Protein AF-A0A972LHG4-F1 (afdb_monomer_lite)

Foldseek 3Di:
DDDPPPPPPPPPPPLLAFAPVLLVLQVVLLVLLLCLLPVPPLLVQVVCVLVVHDGPDPVVRNQRRVSNVVSLVSNLVSLCSRCVPVPPLNVQLVVLSVQLNVLSVQLRVLSVVVVVVDLLSVLSNLLSNLSSLLSSLRNLLSSLVVVCVSVVDPLSVVLSVVLVVLSVVLNVLSVVLSVCSVVVPPCNSVSSVVSSVSSSVSSVSSVVSSVVSVVVVVPPPPDDDNPNDPDDD

Sequence (233 aa):
MEAYKKKVVPGTINPRWPKKKVVKWLELGAIPAIVGMWFPDWAGQYIHKMSGEPYIFPPSLAFPPVITYIGAVILLKACLEGIKDMGWHYRGARISGTLAIISAGLSIISHFFIQQGSMVAFAVTILFIGLAAFFATGFFWFTIAKVAEISIETRMEVTKYVVLALNIIAIIVGAITVISILTGSSSWPTLLRLTVIIFTVAFLFCRYGVYCYKTQKSIGADFVVPPEEQFWV

Structure (mmCIF, N/CA/C/O backbone):
data_AF-A0A972LHG4-F1
#
_entry.id   AF-A0A972LHG4-F1
#
loop_
_atom_site.group_PDB
_atom_site.id
_atom_site.type_symbol
_atom_site.label_atom_id
_atom_site.label_alt_id
_atom_site.label_comp_id
_atom_site.label_asym_id
_atom_site.label_entity_id
_atom_site.label_seq_id
_atom_site.pdbx_PDB_ins_code
_atom_site.Cartn_x
_atom_site.Cartn_y
_atom_site.Cartn_z
_atom_site.occupancy
_atom_site.B_iso_or_equiv
_atom_site.auth_seq_id
_atom_site.auth_comp_id
_atom_site.auth_asym_id
_atom_site.auth_atom_id
_atom_site.pdbx_PDB_model_num
ATOM 1 N N . MET A 1 1 ? -41.510 0.452 35.471 1.00 34.50 1 MET A N 1
ATOM 2 C CA . MET A 1 1 ? -40.399 0.239 34.519 1.00 34.50 1 MET A CA 1
ATOM 3 C C . MET A 1 1 ? -39.409 1.364 34.725 1.00 34.50 1 MET A C 1
ATOM 5 O O . MET A 1 1 ? -39.531 2.417 34.112 1.00 34.50 1 MET A O 1
ATOM 9 N N . GLU A 1 2 ? -38.518 1.192 35.696 1.00 30.83 2 GLU A N 1
ATOM 10 C CA . GLU A 1 2 ? -37.504 2.192 36.011 1.00 30.83 2 GLU A CA 1
ATOM 11 C C . GLU A 1 2 ? -36.405 2.163 34.954 1.00 30.83 2 GLU A C 1
ATOM 13 O O . GLU A 1 2 ? -35.922 1.109 34.540 1.00 30.83 2 GLU A O 1
ATOM 18 N N . ALA A 1 3 ? -36.060 3.359 34.490 1.00 34.81 3 ALA A N 1
ATOM 19 C CA . ALA A 1 3 ? -35.032 3.602 33.507 1.00 34.81 3 ALA A CA 1
ATOM 20 C C . ALA A 1 3 ? -33.698 2.996 33.964 1.00 34.81 3 ALA A C 1
ATOM 22 O O . ALA A 1 3 ? -33.147 3.393 34.993 1.00 34.81 3 ALA A O 1
ATOM 23 N N . TYR A 1 4 ? -33.145 2.094 33.151 1.00 34.53 4 TYR A N 1
ATOM 24 C CA . TYR A 1 4 ? -31.737 1.710 33.198 1.00 34.53 4 TYR A CA 1
ATOM 25 C C . TYR A 1 4 ? -30.881 2.952 32.906 1.00 34.53 4 TYR A C 1
ATOM 27 O O . TYR A 1 4 ? -30.448 3.205 31.781 1.00 34.53 4 TYR A O 1
ATOM 35 N N . LYS A 1 5 ? -30.649 3.776 33.931 1.00 36.28 5 LYS A N 1
ATOM 36 C CA . LYS A 1 5 ? -29.631 4.820 33.902 1.00 36.28 5 LYS A CA 1
ATOM 37 C C . LYS A 1 5 ? -28.283 4.119 33.790 1.00 36.28 5 LYS A C 1
ATOM 39 O O . LYS A 1 5 ? -27.779 3.559 34.761 1.00 36.28 5 LYS A O 1
ATOM 44 N N . LYS A 1 6 ? -27.702 4.159 32.588 1.00 40.78 6 LYS A N 1
ATOM 45 C CA . LYS A 1 6 ? -26.284 3.882 32.350 1.00 40.78 6 LYS A CA 1
ATOM 46 C C . LYS A 1 6 ? -25.472 4.661 33.389 1.00 40.78 6 LYS A C 1
ATOM 48 O O . LYS A 1 6 ? -25.402 5.887 33.323 1.00 40.78 6 LYS A O 1
ATOM 53 N N . LYS A 1 7 ? -24.875 3.958 34.355 1.00 35.78 7 LYS A N 1
ATOM 54 C CA . LYS A 1 7 ? -23.827 4.517 35.212 1.00 35.78 7 LYS A CA 1
ATOM 55 C C . LYS A 1 7 ? -22.649 4.855 34.303 1.00 35.78 7 LYS A C 1
ATOM 57 O O . LYS A 1 7 ? -21.876 3.980 33.930 1.00 35.78 7 LYS A O 1
ATOM 62 N N . VAL A 1 8 ? -22.550 6.118 33.903 1.00 40.44 8 VAL A N 1
ATOM 63 C CA . VAL A 1 8 ? -21.320 6.667 33.334 1.00 40.44 8 VAL A CA 1
ATOM 64 C C . VAL A 1 8 ? -20.333 6.730 34.493 1.00 40.44 8 VAL A C 1
ATOM 66 O O . VAL A 1 8 ? -20.519 7.517 35.419 1.00 40.44 8 VAL A O 1
ATOM 69 N N . VAL A 1 9 ? -19.342 5.841 34.492 1.00 39.44 9 VAL A N 1
ATOM 70 C CA . VAL A 1 9 ? -18.274 5.858 35.492 1.00 39.44 9 VAL A CA 1
ATOM 71 C C . VAL A 1 9 ? -17.411 7.098 35.210 1.00 39.44 9 VAL A C 1
ATOM 73 O O . VAL A 1 9 ? -16.884 7.234 34.101 1.00 39.44 9 VAL A O 1
ATOM 76 N N . PRO A 1 10 ? -17.269 8.042 36.154 1.00 28.12 10 PRO A N 1
ATOM 77 C CA . PRO A 1 10 ? -16.378 9.181 35.970 1.00 28.12 10 PRO A CA 1
ATOM 78 C C . PRO A 1 10 ? -14.948 8.659 35.783 1.00 28.12 10 PRO A C 1
ATOM 80 O O . PRO A 1 10 ? -14.455 7.906 36.618 1.00 28.12 10 PRO A O 1
ATOM 83 N N . GLY A 1 11 ? -14.308 9.002 34.664 1.00 34.62 11 GLY A N 1
ATOM 84 C CA . GLY A 1 11 ? -12.968 8.514 34.310 1.00 34.62 11 GLY A CA 1
ATOM 85 C C . GLY A 1 11 ? -12.927 7.407 33.250 1.00 34.62 11 GLY A C 1
ATOM 86 O O . GLY A 1 11 ? -11.854 7.139 32.716 1.00 34.62 11 GLY A O 1
ATOM 87 N N . THR A 1 12 ? -14.061 6.812 32.854 1.00 36.28 12 THR A N 1
ATOM 88 C CA . THR A 1 12 ? -14.089 6.006 31.620 1.00 36.28 12 THR A CA 1
ATOM 89 C C . THR A 1 12 ? -14.075 6.925 30.402 1.00 36.28 12 THR A C 1
ATOM 91 O O . THR A 1 12 ? -14.999 7.713 30.198 1.00 36.28 12 THR A O 1
ATOM 94 N N . ILE A 1 13 ? -13.027 6.822 29.579 1.00 38.72 13 ILE A N 1
ATOM 95 C CA . ILE A 1 13 ? -13.021 7.368 28.219 1.00 38.72 13 ILE A CA 1
ATOM 96 C C . ILE A 1 13 ? -14.221 6.730 27.520 1.00 38.72 13 ILE A C 1
ATOM 98 O O . ILE A 1 13 ? -14.199 5.535 27.234 1.00 38.72 13 ILE A O 1
ATOM 102 N N . ASN A 1 14 ? -15.292 7.499 27.292 1.00 38.38 14 ASN A N 1
ATOM 103 C CA . ASN A 1 14 ? -16.406 7.029 26.476 1.00 38.38 14 ASN A CA 1
ATOM 104 C C . ASN A 1 14 ? -15.808 6.503 25.167 1.00 38.38 14 ASN A C 1
ATOM 106 O O . ASN A 1 14 ? -15.108 7.276 24.501 1.00 38.38 14 ASN A O 1
ATOM 110 N N . PRO A 1 15 ? -16.029 5.230 24.791 1.00 41.75 15 PRO A N 1
ATOM 111 C CA . PRO A 1 15 ? -15.497 4.722 23.544 1.00 41.75 15 PRO A CA 1
ATOM 112 C C . PRO A 1 15 ? -16.096 5.571 22.417 1.00 41.75 15 PRO A C 1
ATOM 114 O O . PRO A 1 15 ? -17.301 5.568 22.145 1.00 41.75 15 PRO A O 1
ATOM 117 N N . ARG A 1 16 ? -15.243 6.410 21.826 1.00 52.34 16 ARG A N 1
ATOM 118 C CA . ARG A 1 16 ? -15.560 7.227 20.657 1.00 52.34 16 ARG A CA 1
ATOM 119 C C . ARG A 1 16 ? -15.513 6.279 19.469 1.00 52.34 16 ARG A C 1
ATOM 121 O O . ARG A 1 16 ? -14.475 6.105 18.835 1.00 52.34 16 ARG A O 1
ATOM 128 N N . TRP A 1 17 ? -16.612 5.566 19.263 1.00 48.38 17 TRP A N 1
ATOM 129 C CA . TRP A 1 17 ? -16.737 4.611 18.175 1.00 48.38 17 TRP A CA 1
ATOM 130 C C . TRP A 1 17 ? -16.773 5.361 16.836 1.00 48.38 17 TRP A C 1
ATOM 132 O O . TRP A 1 17 ? -17.536 6.322 16.700 1.00 48.38 17 TRP A O 1
ATOM 142 N N . PRO A 1 18 ? -16.003 4.939 15.817 1.00 51.25 18 PRO A N 1
ATOM 143 C CA . PRO A 1 18 ? -16.123 5.527 14.495 1.00 51.25 18 PRO A CA 1
ATOM 144 C C . PRO A 1 18 ? -17.542 5.347 13.943 1.00 51.25 18 PRO A C 1
ATOM 146 O O . PRO A 1 18 ? -18.137 4.266 14.014 1.00 51.25 18 PRO A O 1
ATOM 149 N N . LYS A 1 19 ? -18.088 6.431 13.378 1.00 57.22 19 LYS A N 1
ATOM 150 C CA . LYS A 1 19 ? -19.459 6.501 12.846 1.00 57.22 19 LYS A CA 1
ATOM 151 C C . LYS A 1 19 ? -19.734 5.337 11.884 1.00 57.22 19 LYS A C 1
ATOM 153 O O . LYS A 1 19 ? -18.866 4.958 11.103 1.00 57.22 19 LYS A O 1
ATOM 158 N N . LYS A 1 20 ? -20.971 4.823 11.828 1.00 57.19 20 LYS A N 1
ATOM 159 C CA . LYS A 1 20 ? -21.396 3.766 10.870 1.00 57.19 20 LYS A CA 1
ATOM 160 C C . LYS A 1 20 ? -20.990 4.077 9.417 1.00 57.19 20 LYS A C 1
ATOM 162 O O . LYS A 1 20 ? -20.632 3.177 8.661 1.00 57.19 20 LYS A O 1
ATOM 167 N N . LYS A 1 21 ? -20.990 5.366 9.063 1.00 59.62 21 LYS A N 1
ATOM 168 C CA . LYS A 1 21 ? -20.492 5.907 7.794 1.00 59.62 21 LYS A CA 1
ATOM 169 C C . LYS A 1 21 ? -19.017 5.546 7.544 1.00 59.62 21 LYS A C 1
ATOM 171 O O . LYS A 1 21 ? -18.710 5.056 6.466 1.00 59.62 21 LYS A O 1
ATOM 176 N N . VAL A 1 22 ? -18.138 5.695 8.537 1.00 60.44 22 VAL A N 1
ATOM 177 C CA . VAL A 1 22 ? -16.694 5.389 8.460 1.00 60.44 22 VAL A CA 1
ATOM 178 C C . VAL A 1 22 ? -16.444 3.925 8.109 1.00 60.44 22 VAL A C 1
ATOM 180 O O . VAL A 1 22 ? -15.649 3.639 7.222 1.00 60.44 22 VAL A O 1
ATOM 183 N N . VAL A 1 23 ? -17.175 2.998 8.731 1.00 62.47 23 VAL A N 1
ATOM 184 C CA . VAL A 1 23 ? -17.048 1.553 8.455 1.00 62.47 23 VAL A CA 1
ATOM 185 C C . VAL A 1 23 ? -17.382 1.234 7.000 1.00 62.47 23 VAL A C 1
ATOM 187 O O . VAL A 1 23 ? -16.659 0.493 6.341 1.00 62.47 23 VAL A O 1
ATOM 190 N N . LYS A 1 24 ? -18.445 1.850 6.474 1.00 64.88 24 LYS A N 1
ATOM 191 C CA . LYS A 1 24 ? -18.846 1.687 5.074 1.00 64.88 24 LYS A CA 1
ATOM 192 C C . LYS A 1 24 ? -17.789 2.243 4.113 1.00 64.88 24 LYS A C 1
ATOM 194 O O . LYS A 1 24 ? -17.514 1.621 3.095 1.00 64.88 24 LYS A O 1
ATOM 199 N N . TRP A 1 25 ? -17.173 3.383 4.434 1.00 63.88 25 TRP A N 1
ATOM 200 C CA . TRP A 1 25 ? -16.088 3.950 3.623 1.00 63.88 25 TRP A CA 1
ATOM 201 C C . TRP A 1 25 ? -14.800 3.119 3.677 1.00 63.88 25 TRP A C 1
ATOM 203 O O . TRP A 1 25 ? -14.121 2.997 2.660 1.00 63.88 25 TRP A O 1
ATOM 213 N N . LEU A 1 26 ? -14.490 2.505 4.824 1.00 67.44 26 LEU A N 1
ATOM 214 C CA . LEU A 1 26 ? -13.372 1.568 4.955 1.00 67.44 26 LEU A CA 1
ATOM 215 C C . LEU A 1 26 ? -13.570 0.331 4.066 1.00 67.44 26 LEU A C 1
ATOM 217 O O . LEU A 1 26 ? -12.646 -0.070 3.368 1.00 67.44 26 LEU A O 1
ATOM 221 N N . GLU A 1 27 ? -14.775 -0.242 4.028 1.00 66.00 27 GLU A N 1
ATOM 222 C CA . GLU A 1 27 ? -15.092 -1.362 3.127 1.00 66.00 27 GLU A CA 1
ATOM 223 C C . GLU A 1 27 ? -15.025 -0.943 1.649 1.00 66.00 27 GLU A C 1
ATOM 225 O O . GLU A 1 27 ? -14.379 -1.615 0.841 1.00 66.00 27 GLU A O 1
ATOM 230 N N . LEU A 1 28 ? -15.651 0.190 1.310 1.00 68.44 28 LEU A N 1
ATOM 231 C CA . LEU A 1 28 ? -15.707 0.708 -0.059 1.00 68.44 28 LEU A CA 1
ATOM 232 C C . LEU A 1 28 ? -14.340 1.094 -0.613 1.00 68.44 28 LEU A C 1
ATOM 234 O O . LEU A 1 28 ? -14.145 1.008 -1.818 1.00 68.44 28 LEU A O 1
ATOM 238 N N . GLY A 1 29 ? -13.408 1.527 0.233 1.00 63.31 29 GLY A N 1
ATOM 239 C CA . GLY A 1 29 ? -12.059 1.857 -0.202 1.00 63.31 29 GLY A CA 1
ATOM 240 C C . GLY A 1 29 ? -11.104 0.656 -0.190 1.00 63.31 29 GLY A C 1
ATOM 241 O O . GLY A 1 29 ? -10.254 0.554 -1.073 1.00 63.31 29 GLY A O 1
ATOM 242 N N . ALA A 1 30 ? -11.249 -0.291 0.748 1.00 66.25 30 ALA A N 1
ATOM 243 C CA . ALA A 1 30 ? -10.322 -1.421 0.892 1.00 66.25 30 ALA A CA 1
ATOM 244 C C . ALA A 1 30 ? -10.382 -2.380 -0.303 1.00 66.25 30 ALA A C 1
ATOM 246 O O . ALA A 1 30 ? -9.356 -2.902 -0.731 1.00 66.25 30 ALA A O 1
ATOM 247 N N . ILE A 1 31 ? -11.577 -2.591 -0.861 1.00 68.31 31 ILE A N 1
ATOM 248 C CA . ILE A 1 31 ? -11.779 -3.432 -2.046 1.00 68.31 31 ILE A CA 1
ATOM 249 C C . ILE A 1 31 ? -11.013 -2.876 -3.261 1.00 68.31 31 ILE A C 1
ATOM 251 O O . ILE A 1 31 ? -10.166 -3.602 -3.776 1.00 68.31 31 ILE A O 1
ATOM 255 N N . PRO A 1 32 ? -11.214 -1.620 -3.707 1.00 67.06 32 PRO A N 1
ATOM 256 C CA . PRO A 1 32 ? -10.449 -1.058 -4.818 1.00 67.06 32 PRO A CA 1
ATOM 257 C C . PRO A 1 32 ? -8.954 -0.909 -4.509 1.00 67.06 32 PRO A C 1
ATOM 259 O O . PRO A 1 32 ? -8.150 -1.080 -5.418 1.00 67.06 32 PRO A O 1
ATOM 262 N N . ALA A 1 33 ? -8.551 -0.683 -3.251 1.00 67.19 33 ALA A N 1
ATOM 263 C CA . ALA A 1 33 ? -7.131 -0.687 -2.883 1.00 67.19 33 ALA A CA 1
ATOM 264 C C . ALA A 1 33 ? -6.462 -2.055 -3.109 1.00 67.19 33 ALA A C 1
ATOM 266 O O . ALA A 1 33 ? -5.358 -2.113 -3.639 1.00 67.19 33 ALA A O 1
ATOM 267 N N . ILE A 1 34 ? -7.136 -3.155 -2.754 1.00 66.50 34 ILE A N 1
ATOM 268 C CA . ILE A 1 34 ? -6.626 -4.519 -2.968 1.00 66.50 34 ILE A CA 1
ATOM 269 C C . ILE A 1 34 ? -6.718 -4.912 -4.445 1.00 66.50 34 ILE A C 1
ATOM 271 O O . ILE A 1 34 ? -5.753 -5.421 -5.007 1.00 66.50 34 ILE A O 1
ATOM 275 N N . VAL A 1 35 ? -7.868 -4.674 -5.083 1.00 69.31 35 VAL A N 1
ATOM 276 C CA . VAL A 1 35 ? -8.099 -5.038 -6.490 1.00 69.31 35 VAL A CA 1
ATOM 277 C C . VAL A 1 35 ? -7.140 -4.293 -7.400 1.00 69.31 35 VAL A C 1
ATOM 279 O O . VAL A 1 35 ? -6.554 -4.902 -8.289 1.00 69.31 35 VAL A O 1
ATOM 282 N N . GLY A 1 36 ? -6.930 -3.001 -7.154 1.00 65.44 36 GLY A N 1
ATOM 283 C CA . GLY A 1 36 ? -6.018 -2.222 -7.965 1.00 65.44 36 GLY A CA 1
ATOM 284 C C . GLY A 1 36 ? -4.594 -2.783 -7.921 1.00 65.44 36 GLY A C 1
ATOM 285 O O . GLY A 1 36 ? -3.942 -2.794 -8.950 1.00 65.44 36 GLY A O 1
ATOM 286 N N . MET A 1 37 ? -4.110 -3.348 -6.805 1.00 68.12 37 MET A N 1
ATOM 287 C CA . MET A 1 37 ? -2.743 -3.903 -6.752 1.00 68.12 37 MET A CA 1
ATOM 288 C C . MET A 1 37 ? -2.503 -5.063 -7.719 1.00 68.12 37 MET A C 1
ATOM 290 O O . MET A 1 37 ? -1.347 -5.299 -8.064 1.00 68.12 37 MET A O 1
ATOM 294 N N . TRP A 1 38 ? -3.565 -5.749 -8.149 1.00 67.31 38 TRP A N 1
ATOM 295 C CA . TRP A 1 38 ? -3.495 -6.941 -8.999 1.00 67.31 38 TRP A CA 1
ATOM 296 C C . TRP A 1 38 ? -4.074 -6.750 -10.390 1.00 67.31 38 TRP A C 1
ATOM 298 O O . TRP A 1 38 ? -3.651 -7.443 -11.313 1.00 67.31 38 TRP A O 1
ATOM 308 N N . PHE A 1 39 ? -5.068 -5.873 -10.542 1.00 62.91 39 PHE A N 1
ATOM 309 C CA . PHE A 1 39 ? -5.789 -5.726 -11.794 1.00 62.91 39 PHE A CA 1
ATOM 310 C C . PHE A 1 39 ? -5.698 -4.298 -12.345 1.00 62.91 39 PHE A C 1
ATOM 312 O O . PHE A 1 39 ? -6.221 -3.367 -11.721 1.00 62.91 39 PHE A O 1
ATOM 319 N N . PRO A 1 40 ? -5.123 -4.122 -13.548 1.00 66.06 40 PRO A N 1
ATOM 320 C CA . PRO A 1 40 ? -4.367 -5.115 -14.337 1.00 66.06 40 PRO A CA 1
ATOM 321 C C . PRO A 1 40 ? -2.987 -5.425 -13.714 1.00 66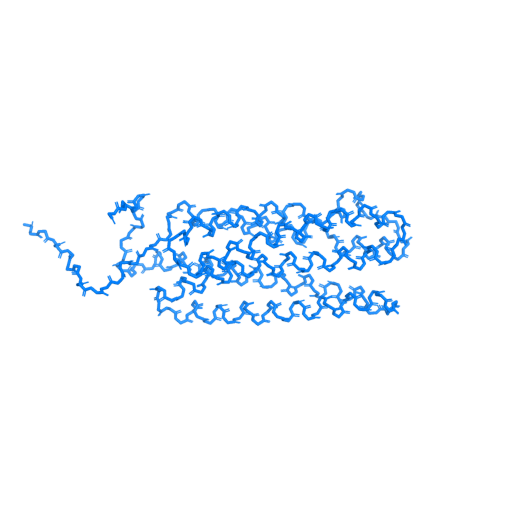.06 40 PRO A C 1
ATOM 323 O O .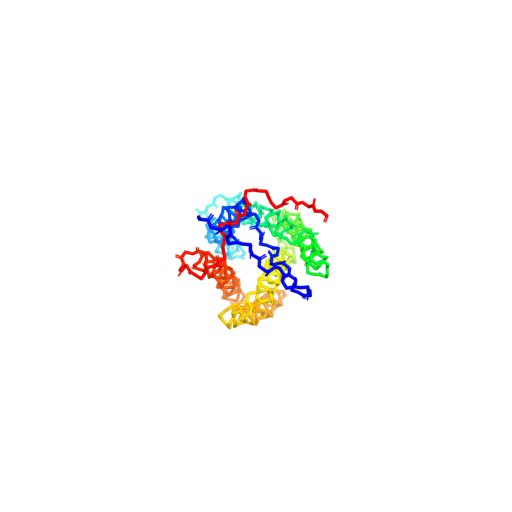 PRO A 1 40 ? -2.517 -4.672 -12.859 1.00 66.06 40 PRO A O 1
ATOM 326 N N . ASP A 1 41 ? -2.323 -6.508 -14.149 1.00 73.69 41 ASP A N 1
ATOM 327 C CA . ASP A 1 41 ? -0.972 -6.887 -13.687 1.00 73.69 41 ASP A CA 1
ATOM 328 C C . ASP A 1 41 ? 0.072 -5.852 -14.143 1.00 73.69 41 ASP A C 1
ATOM 330 O O . ASP A 1 41 ? 0.737 -5.992 -15.171 1.00 73.69 41 ASP A O 1
ATOM 334 N N . TRP A 1 42 ? 0.169 -4.748 -13.405 1.00 77.31 42 TRP A N 1
ATOM 335 C CA . TRP A 1 42 ? 1.068 -3.639 -13.705 1.00 77.31 42 TRP A CA 1
ATOM 336 C C . TRP A 1 42 ? 2.536 -4.055 -13.538 1.00 77.31 42 TRP A C 1
ATOM 338 O O . TRP A 1 42 ? 3.385 -3.622 -14.315 1.00 77.31 42 TRP A O 1
ATOM 348 N N . ALA A 1 43 ? 2.843 -4.932 -12.576 1.00 80.75 43 ALA A N 1
ATOM 349 C CA . ALA A 1 43 ? 4.194 -5.441 -12.360 1.00 80.75 43 ALA A CA 1
ATOM 350 C C . ALA A 1 43 ? 4.653 -6.305 -13.540 1.00 80.75 43 ALA A C 1
ATOM 352 O O . ALA A 1 43 ? 5.744 -6.084 -14.064 1.00 80.75 43 ALA A O 1
ATOM 353 N N . GLY A 1 44 ? 3.808 -7.228 -14.011 1.00 80.44 44 GLY A N 1
ATOM 354 C CA . GLY A 1 44 ? 4.050 -7.991 -15.234 1.00 80.44 44 GLY A CA 1
ATOM 355 C C . GLY A 1 44 ? 4.218 -7.092 -16.454 1.00 80.44 44 GLY A C 1
ATOM 356 O O . GLY A 1 44 ? 5.165 -7.269 -17.213 1.00 80.44 44 GLY A O 1
ATOM 357 N N . GLN A 1 45 ? 3.383 -6.062 -16.608 1.00 79.75 45 GLN A N 1
ATOM 358 C CA . GLN A 1 45 ? 3.508 -5.120 -17.724 1.00 79.75 45 GLN A CA 1
ATOM 359 C C . GLN A 1 45 ? 4.823 -4.325 -17.709 1.00 79.75 45 GLN A C 1
ATOM 361 O O . GLN A 1 45 ? 5.410 -4.112 -18.770 1.00 79.75 45 GLN A O 1
ATOM 366 N N . TYR A 1 46 ? 5.328 -3.916 -16.539 1.00 80.00 46 TYR A N 1
ATOM 367 C CA . TYR A 1 46 ? 6.664 -3.316 -16.455 1.00 80.00 46 TYR A CA 1
ATOM 368 C C . TYR A 1 46 ? 7.778 -4.316 -16.758 1.00 80.00 46 TYR A C 1
ATOM 370 O O . TYR A 1 46 ? 8.761 -3.932 -17.388 1.00 80.00 46 TYR A O 1
ATOM 378 N N . ILE A 1 47 ? 7.623 -5.578 -16.344 1.00 83.62 47 ILE A N 1
ATOM 379 C CA . ILE A 1 47 ? 8.566 -6.650 -16.680 1.00 83.62 47 ILE A CA 1
ATOM 380 C C . ILE A 1 47 ? 8.660 -6.809 -18.196 1.00 83.62 47 ILE A C 1
ATOM 382 O O . ILE A 1 47 ? 9.749 -6.632 -18.735 1.00 83.62 47 ILE A O 1
ATOM 386 N N . HIS A 1 48 ? 7.528 -7.007 -18.878 1.00 81.06 48 HIS A N 1
ATOM 387 C CA . HIS A 1 48 ? 7.480 -7.127 -20.337 1.00 81.06 48 HIS A CA 1
ATOM 388 C C . HIS A 1 48 ? 8.104 -5.907 -21.029 1.00 81.06 48 HIS A C 1
ATOM 390 O O . HIS A 1 48 ? 9.021 -6.062 -21.839 1.00 81.06 48 HIS A O 1
ATOM 396 N N . LYS A 1 49 ? 7.711 -4.689 -20.621 1.00 78.06 49 LYS A N 1
ATOM 397 C CA . LYS A 1 49 ? 8.252 -3.438 -21.176 1.00 78.06 49 LYS A CA 1
ATOM 398 C C . LYS A 1 49 ? 9.776 -3.362 -21.070 1.00 78.06 49 LYS A C 1
ATOM 400 O O . LYS A 1 49 ? 10.441 -3.032 -22.046 1.00 78.06 49 LYS A O 1
ATOM 405 N N . MET A 1 50 ? 10.328 -3.629 -19.888 1.00 78.31 50 MET A N 1
ATOM 406 C CA . MET A 1 50 ? 11.771 -3.512 -19.653 1.00 78.31 50 MET A CA 1
ATOM 407 C C . MET A 1 50 ? 12.561 -4.683 -20.251 1.00 78.31 50 MET A C 1
ATOM 409 O O . MET A 1 50 ? 13.746 -4.525 -20.520 1.00 78.31 50 MET A O 1
ATOM 413 N N . SER A 1 51 ? 11.917 -5.829 -20.495 1.00 75.12 51 SER A N 1
ATOM 414 C CA . SER A 1 51 ? 12.500 -6.956 -21.239 1.00 75.12 51 SER A CA 1
ATOM 415 C C . SER A 1 51 ? 12.480 -6.781 -22.764 1.00 75.12 51 SER A C 1
ATOM 417 O O . SER A 1 51 ? 13.027 -7.617 -23.474 1.00 75.12 51 SER A O 1
ATOM 419 N N . GLY A 1 52 ? 11.881 -5.698 -23.279 1.00 73.94 52 GLY A N 1
ATOM 420 C CA . GLY A 1 52 ? 11.744 -5.457 -24.721 1.00 73.94 52 GLY A CA 1
ATOM 421 C C . GLY A 1 52 ? 10.636 -6.277 -25.388 1.00 73.94 52 GLY A C 1
ATOM 422 O O . GLY A 1 52 ? 10.540 -6.296 -26.614 1.00 73.94 52 GLY A O 1
ATOM 423 N N . GLU A 1 53 ? 9.790 -6.940 -24.599 1.00 73.88 53 GLU A N 1
ATOM 424 C CA . GLU A 1 53 ? 8.655 -7.710 -25.095 1.00 73.88 53 GLU A CA 1
ATOM 425 C C . GLU A 1 53 ? 7.447 -6.799 -25.371 1.00 73.88 53 GLU A C 1
ATOM 427 O O . GLU A 1 53 ? 7.230 -5.804 -24.665 1.00 73.88 53 GLU A O 1
ATOM 432 N N . PRO A 1 54 ? 6.634 -7.117 -26.395 1.00 64.50 54 PRO A N 1
ATOM 433 C CA . PRO A 1 54 ? 5.435 -6.356 -26.695 1.00 64.50 54 PRO A CA 1
ATOM 434 C C . PRO A 1 54 ? 4.440 -6.418 -25.533 1.00 64.50 54 PRO A C 1
ATOM 436 O O . PRO A 1 54 ? 4.270 -7.430 -24.855 1.00 64.50 54 PRO A O 1
ATOM 439 N N . TYR A 1 55 ? 3.752 -5.302 -25.322 1.00 60.88 55 TYR A N 1
ATOM 440 C CA . TYR A 1 55 ? 2.733 -5.172 -24.295 1.00 60.88 55 TYR A CA 1
ATOM 441 C C . TYR A 1 55 ? 1.581 -6.169 -24.485 1.00 60.88 55 TYR A C 1
ATOM 443 O O . TYR A 1 55 ? 0.973 -6.222 -25.551 1.00 60.88 55 TYR A O 1
ATOM 451 N N . ILE A 1 56 ? 1.210 -6.874 -23.412 1.00 66.81 56 ILE A N 1
ATOM 452 C CA . ILE A 1 56 ? -0.007 -7.707 -23.373 1.00 66.81 56 ILE A CA 1
ATOM 453 C C . ILE A 1 56 ? -1.273 -6.829 -23.287 1.00 66.81 56 ILE A C 1
ATOM 455 O O . ILE A 1 56 ? -2.321 -7.184 -23.819 1.00 66.81 56 ILE A O 1
ATOM 459 N N . PHE A 1 57 ? -1.175 -5.653 -22.654 1.00 62.25 57 PHE A N 1
ATOM 460 C CA . PHE A 1 57 ? -2.258 -4.676 -22.493 1.00 62.25 57 PHE A CA 1
ATOM 461 C C . PHE A 1 57 ? -1.778 -3.268 -22.867 1.00 62.25 57 PHE A C 1
ATOM 463 O O . PHE A 1 57 ? -0.594 -2.985 -22.698 1.00 62.25 57 PHE A O 1
ATOM 470 N N . PRO A 1 58 ? -2.654 -2.359 -23.341 1.00 63.41 58 PRO A N 1
ATOM 471 C CA . PRO A 1 58 ? -2.248 -1.008 -23.716 1.00 63.41 58 PRO A CA 1
ATOM 472 C C . PRO A 1 58 ? -1.419 -0.325 -22.610 1.00 63.41 58 PRO A C 1
ATOM 474 O O . PRO A 1 58 ? -1.775 -0.446 -21.441 1.00 63.41 58 PRO A O 1
ATOM 477 N N . PRO A 1 59 ? -0.358 0.438 -22.936 1.00 57.94 59 PRO A N 1
ATOM 478 C CA . PRO A 1 59 ? 0.541 1.052 -21.948 1.00 57.94 59 PRO A CA 1
ATOM 479 C C . PRO A 1 59 ? -0.162 1.940 -20.911 1.00 57.94 59 PRO A C 1
ATOM 481 O O . PRO A 1 59 ? 0.332 2.103 -19.799 1.00 57.94 59 PRO A O 1
ATOM 484 N N . SER A 1 60 ? -1.333 2.486 -21.254 1.00 60.22 60 SER A N 1
ATOM 485 C CA . SER A 1 60 ? -2.210 3.223 -20.337 1.00 60.22 60 SER A CA 1
ATOM 486 C C . SER A 1 60 ? -2.758 2.365 -19.188 1.00 60.22 60 SER A C 1
ATOM 488 O O . SER A 1 60 ? -3.106 2.902 -18.142 1.00 60.22 60 SER A O 1
ATOM 490 N N . LEU A 1 61 ? -2.822 1.043 -19.366 1.00 58.00 61 LEU A N 1
ATOM 491 C CA . LEU A 1 61 ? -3.188 0.047 -18.358 1.00 58.00 61 LEU A CA 1
ATOM 492 C C . LEU A 1 61 ? -1.972 -0.471 -17.567 1.00 58.00 61 LEU A C 1
ATOM 494 O O . LEU A 1 61 ? -2.162 -1.098 -16.533 1.00 58.00 61 LEU A O 1
ATOM 498 N N . ALA A 1 62 ? -0.736 -0.198 -18.002 1.00 56.19 62 ALA A N 1
ATOM 499 C CA . ALA A 1 62 ? 0.489 -0.489 -17.238 1.00 56.19 62 ALA A CA 1
ATOM 500 C C . ALA A 1 62 ? 0.784 0.574 -16.168 1.00 56.19 62 ALA A C 1
ATOM 502 O O . ALA A 1 62 ? 1.724 0.447 -15.380 1.00 56.19 62 ALA A O 1
ATOM 503 N N . PHE A 1 63 ? 0.017 1.663 -16.186 1.00 62.38 63 PHE A N 1
ATOM 504 C CA . PHE A 1 63 ? 0.109 2.738 -15.218 1.00 62.38 63 PHE A CA 1
ATOM 505 C C . PHE A 1 63 ? -0.098 2.181 -13.799 1.00 62.38 63 PHE A C 1
ATOM 507 O O . PHE A 1 63 ? -0.912 1.264 -13.640 1.00 62.38 63 PHE A O 1
ATOM 514 N N . PRO A 1 64 ? 0.599 2.699 -12.761 1.00 62.53 64 PRO A N 1
ATOM 515 C CA . PRO A 1 64 ? 0.336 2.280 -11.390 1.00 62.53 64 PRO A CA 1
ATOM 516 C C . PRO A 1 64 ? -1.173 2.339 -11.157 1.00 62.53 64 PRO A C 1
ATOM 518 O O . PRO A 1 64 ? -1.791 3.335 -11.537 1.00 62.53 64 PRO A O 1
ATOM 521 N N . PRO A 1 65 ? -1.790 1.292 -10.603 1.00 62.91 65 PRO A N 1
ATOM 522 C CA . PRO A 1 65 ? -3.234 1.150 -10.611 1.00 62.91 65 PRO A CA 1
ATOM 523 C C . PRO A 1 65 ? -3.895 2.368 -9.969 1.00 62.91 65 PRO A C 1
ATOM 525 O O . PRO A 1 65 ? -3.923 2.529 -8.749 1.00 62.91 65 PRO A O 1
ATOM 528 N N . VAL A 1 66 ? -4.463 3.233 -10.814 1.00 63.94 66 VAL A N 1
ATOM 529 C CA . VAL A 1 66 ? -5.212 4.431 -10.405 1.00 63.94 66 VAL A CA 1
ATOM 530 C C . VAL A 1 66 ? -6.339 4.034 -9.455 1.00 63.94 66 VAL A C 1
ATOM 532 O O . VAL A 1 66 ? -6.677 4.766 -8.533 1.00 63.94 66 VAL A O 1
ATOM 535 N N . ILE A 1 67 ? -6.866 2.822 -9.630 1.00 61.91 67 ILE A N 1
ATOM 536 C CA . ILE A 1 67 ? -7.872 2.195 -8.775 1.00 61.91 67 ILE A CA 1
ATOM 537 C C . ILE A 1 67 ? -7.348 2.015 -7.340 1.00 61.91 67 ILE A C 1
ATOM 539 O O . ILE A 1 67 ? -8.065 2.346 -6.394 1.00 61.91 67 ILE A O 1
ATOM 543 N N . THR A 1 68 ? -6.092 1.589 -7.160 1.00 64.44 68 THR A N 1
ATOM 544 C CA . THR A 1 68 ? -5.457 1.511 -5.834 1.00 64.44 68 THR A CA 1
ATOM 545 C C . THR A 1 68 ? -5.320 2.887 -5.210 1.00 64.44 68 THR A C 1
ATOM 547 O O . THR A 1 68 ? -5.582 3.053 -4.021 1.00 64.44 68 THR A O 1
ATOM 550 N N . TYR A 1 69 ? -4.939 3.881 -6.012 1.00 65.38 69 TYR A N 1
ATOM 551 C CA . TYR A 1 69 ? -4.787 5.259 -5.559 1.00 65.38 69 TYR A CA 1
ATOM 552 C C . TYR A 1 69 ? -6.125 5.874 -5.124 1.00 65.38 69 TYR A C 1
ATOM 554 O O . TYR A 1 69 ? -6.238 6.398 -4.018 1.00 65.38 69 TYR A O 1
ATOM 562 N N . ILE A 1 70 ? -7.170 5.738 -5.943 1.00 72.00 70 ILE A N 1
ATOM 563 C CA . ILE A 1 70 ? -8.532 6.178 -5.615 1.00 72.00 70 ILE A CA 1
ATOM 564 C C . ILE A 1 70 ? -9.028 5.457 -4.356 1.00 72.00 70 ILE A C 1
ATOM 566 O O . ILE A 1 70 ? -9.547 6.102 -3.443 1.00 72.00 70 ILE A O 1
ATOM 570 N N . GLY A 1 71 ? -8.816 4.140 -4.267 1.00 70.25 71 GLY A N 1
ATOM 571 C CA . GLY A 1 71 ? -9.118 3.352 -3.075 1.00 70.25 71 GLY A CA 1
ATOM 572 C C . GLY A 1 71 ? -8.410 3.897 -1.835 1.00 70.25 71 GLY A C 1
ATOM 573 O O . GLY A 1 71 ? -9.063 4.172 -0.833 1.00 70.25 71 GLY A O 1
ATOM 574 N N . ALA A 1 72 ? -7.103 4.153 -1.911 1.00 68.69 72 ALA A N 1
ATOM 575 C CA . ALA A 1 72 ? -6.310 4.706 -0.814 1.00 68.69 72 ALA A CA 1
ATOM 576 C C . ALA A 1 72 ? -6.779 6.104 -0.374 1.00 68.69 72 ALA A C 1
ATOM 578 O O . ALA A 1 72 ? -6.819 6.375 0.824 1.00 68.69 72 ALA A O 1
ATOM 579 N N . VAL A 1 7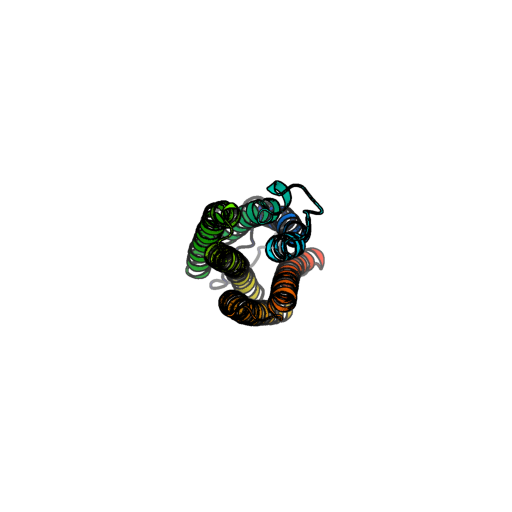3 ? -7.194 6.973 -1.302 1.00 77.44 73 VAL A N 1
ATOM 580 C CA . VAL A 1 73 ? -7.752 8.302 -0.984 1.00 77.44 73 VAL A CA 1
ATOM 581 C C . VAL A 1 73 ? -9.086 8.180 -0.244 1.00 77.44 73 VAL A C 1
ATOM 583 O O . VAL A 1 73 ? -9.310 8.857 0.764 1.00 77.44 73 VAL A O 1
ATOM 586 N N . ILE A 1 74 ? -9.967 7.290 -0.709 1.00 75.31 74 ILE A N 1
ATOM 587 C CA . ILE A 1 74 ? -11.248 7.011 -0.049 1.00 75.31 74 ILE A CA 1
ATOM 588 C C . ILE A 1 74 ? -11.008 6.456 1.363 1.00 75.31 74 ILE A C 1
ATOM 590 O O . ILE A 1 74 ? -11.644 6.902 2.322 1.00 75.31 74 ILE A O 1
ATOM 594 N N . LEU A 1 75 ? -10.054 5.534 1.503 1.00 73.62 75 LEU A N 1
ATOM 595 C CA . LEU A 1 75 ? -9.657 4.952 2.784 1.00 73.62 75 LEU A CA 1
ATOM 596 C C . LEU A 1 75 ? -9.073 5.989 3.730 1.00 73.62 75 LEU A C 1
ATOM 598 O O . LEU A 1 75 ? -9.450 6.018 4.895 1.00 73.62 75 LEU A O 1
ATOM 602 N N . LEU A 1 76 ? -8.208 6.872 3.234 1.00 79.31 76 LEU A N 1
ATOM 603 C CA . LEU A 1 76 ? -7.632 7.941 4.035 1.00 79.31 76 LEU A CA 1
ATOM 604 C C . LEU A 1 76 ? -8.727 8.846 4.599 1.00 79.31 76 LEU A C 1
ATOM 606 O O . LEU A 1 76 ? -8.724 9.142 5.793 1.00 79.31 76 LEU A O 1
ATOM 610 N N . LYS A 1 77 ? -9.700 9.246 3.772 1.00 79.75 77 LYS A N 1
ATOM 611 C CA . LYS A 1 77 ? -10.845 10.036 4.239 1.00 79.75 77 LYS A CA 1
ATOM 612 C C . LYS A 1 77 ? -11.628 9.296 5.326 1.00 79.75 77 LYS A C 1
ATOM 614 O O . LYS A 1 77 ? -11.949 9.895 6.350 1.00 79.75 77 LYS A O 1
ATOM 619 N N . ALA A 1 78 ? -11.890 8.004 5.131 1.00 70.50 78 ALA A N 1
ATOM 620 C CA . ALA A 1 78 ? -12.570 7.165 6.114 1.00 70.50 78 ALA A CA 1
ATOM 621 C C . ALA A 1 78 ? -11.803 7.106 7.446 1.00 70.50 78 ALA A C 1
ATOM 623 O O . ALA A 1 78 ? -12.377 7.359 8.503 1.00 70.50 78 ALA A O 1
ATOM 624 N N . CYS A 1 79 ? -10.499 6.828 7.387 1.00 72.50 79 CYS A N 1
ATOM 625 C CA . CYS A 1 79 ? -9.608 6.773 8.540 1.00 72.50 79 CYS A CA 1
ATOM 626 C C . CYS A 1 79 ? -9.599 8.102 9.298 1.00 72.50 79 CYS A C 1
ATOM 628 O O . CYS A 1 79 ? -9.837 8.114 10.502 1.00 72.50 79 CYS A O 1
ATOM 630 N N . LEU A 1 80 ? -9.399 9.224 8.598 1.00 78.62 80 LEU A N 1
ATOM 631 C CA . LEU A 1 80 ? -9.357 10.556 9.205 1.00 78.62 80 LEU A CA 1
ATOM 632 C C . LEU A 1 80 ? -10.689 10.951 9.847 1.00 78.62 80 LEU A C 1
ATOM 634 O O . LEU A 1 80 ? -10.677 11.502 10.942 1.00 78.62 80 LEU A O 1
ATOM 638 N N . GLU A 1 81 ? -11.828 10.649 9.216 1.00 73.19 81 GLU A N 1
ATOM 639 C CA . GLU A 1 81 ? -13.146 10.860 9.833 1.00 73.19 81 GLU A CA 1
ATOM 640 C C . GLU A 1 81 ? -13.358 9.958 11.059 1.00 73.19 81 GLU A C 1
ATOM 642 O O . GLU A 1 81 ? -14.019 10.367 12.012 1.00 73.19 81 GLU A O 1
ATOM 647 N N . GLY A 1 82 ? -12.789 8.749 11.054 1.00 65.00 82 GLY A N 1
ATOM 648 C CA . GLY A 1 82 ? -12.893 7.788 12.150 1.00 65.00 82 GLY A CA 1
ATOM 649 C C . GLY A 1 82 ? -12.088 8.144 13.395 1.00 65.00 82 GLY A C 1
ATOM 650 O O . GLY A 1 82 ? -12.491 7.774 14.494 1.00 65.00 82 GLY A O 1
ATOM 651 N N . ILE A 1 83 ? -10.976 8.867 13.235 1.00 69.50 83 ILE A N 1
ATOM 652 C CA . ILE A 1 83 ? -10.058 9.194 14.337 1.00 69.50 83 ILE A CA 1
ATOM 653 C C . ILE A 1 83 ? -9.828 10.699 14.514 1.00 69.50 83 ILE A C 1
ATOM 655 O O . ILE A 1 83 ? -8.862 11.074 15.172 1.00 69.50 83 ILE A O 1
ATOM 659 N N . LYS A 1 84 ? -10.697 11.555 13.955 1.00 69.75 84 LYS A N 1
ATOM 660 C CA . LYS A 1 84 ? -10.531 13.021 13.845 1.00 69.75 84 LYS A CA 1
ATOM 661 C C . LYS A 1 84 ? -10.107 13.729 15.143 1.00 69.75 84 LYS A C 1
ATOM 663 O O . LYS A 1 84 ? -9.388 14.721 15.084 1.00 69.75 84 LYS A O 1
ATOM 668 N N . ASP A 1 85 ? -10.446 13.154 16.296 1.00 67.56 85 ASP A N 1
ATOM 669 C CA . ASP A 1 85 ? -10.227 13.738 17.624 1.00 67.56 85 ASP A CA 1
ATOM 670 C C . ASP A 1 85 ? -9.377 12.840 18.543 1.00 67.56 85 ASP A C 1
ATOM 672 O O . ASP A 1 85 ? -9.507 12.872 19.766 1.00 67.56 85 ASP A O 1
ATOM 676 N N . MET A 1 86 ? -8.511 12.009 17.950 1.00 67.06 86 MET A N 1
ATOM 677 C CA . MET A 1 86 ? -7.678 11.010 18.644 1.00 67.06 86 MET A CA 1
ATOM 678 C C . MET A 1 86 ? -6.193 11.413 18.762 1.00 67.06 86 MET A C 1
ATOM 680 O O . MET A 1 86 ? -5.312 10.556 18.883 1.00 67.06 86 MET A O 1
ATOM 684 N N . GLY A 1 87 ? -5.897 12.718 18.714 1.00 79.00 87 GLY A N 1
ATOM 685 C CA . GLY A 1 87 ? -4.574 13.287 19.002 1.00 79.00 87 GLY A CA 1
ATOM 686 C C . GLY A 1 87 ? -3.457 12.791 18.073 1.00 79.00 87 GLY A C 1
ATOM 687 O O . GLY A 1 87 ? -3.503 12.996 16.858 1.00 79.00 87 GLY A O 1
ATOM 688 N N . TRP A 1 88 ? -2.435 12.143 18.648 1.00 77.62 88 TRP A N 1
ATOM 689 C CA . TRP A 1 88 ? -1.266 11.623 17.921 1.00 77.62 88 TRP A CA 1
ATOM 690 C C . TRP A 1 88 ? -1.645 10.694 16.759 1.00 77.62 88 TRP A C 1
ATOM 692 O O . TRP A 1 88 ? -1.091 10.838 15.672 1.00 77.62 88 TRP A O 1
ATOM 702 N N . HIS A 1 89 ? -2.624 9.803 16.946 1.00 75.94 89 HIS A N 1
ATOM 703 C CA . HIS A 1 89 ? -3.035 8.845 15.914 1.00 75.94 89 HIS A CA 1
ATOM 704 C C . HIS A 1 89 ? -3.625 9.546 14.685 1.00 75.94 89 HIS A C 1
ATOM 706 O O . HIS A 1 89 ? -3.324 9.169 13.554 1.00 75.94 89 HIS A O 1
ATOM 712 N N . TYR A 1 90 ? -4.397 10.618 14.896 1.00 78.44 90 TYR A N 1
ATOM 713 C CA . TYR A 1 90 ? -4.908 11.461 13.814 1.00 78.44 90 TYR A CA 1
ATOM 714 C C . TYR A 1 90 ? -3.784 12.188 13.081 1.00 78.44 90 TYR A C 1
ATOM 716 O O . TYR A 1 90 ? -3.731 12.178 11.851 1.00 78.44 90 TYR A O 1
ATOM 724 N N . ARG A 1 91 ? -2.858 12.801 13.830 1.00 84.62 91 ARG A N 1
ATOM 725 C CA . ARG A 1 91 ? -1.715 13.513 13.247 1.00 84.62 91 ARG A CA 1
ATOM 726 C C . ARG A 1 91 ? -0.832 12.563 12.434 1.00 84.62 91 ARG A C 1
ATOM 728 O O . ARG A 1 91 ? -0.467 12.907 11.313 1.00 84.62 91 ARG A O 1
ATOM 735 N N . GLY A 1 92 ? -0.556 11.371 12.963 1.00 82.75 92 GLY A N 1
ATOM 736 C CA . GLY A 1 92 ? 0.186 10.308 12.288 1.00 82.75 92 GLY A CA 1
ATOM 737 C C . GLY A 1 92 ? -0.508 9.834 11.013 1.00 82.75 92 GLY A C 1
ATOM 738 O O . GLY A 1 92 ? 0.100 9.856 9.944 1.00 82.75 92 GLY A O 1
ATOM 739 N N . ALA A 1 93 ? -1.802 9.506 11.083 1.00 83.44 93 ALA A N 1
ATOM 740 C CA . ALA A 1 93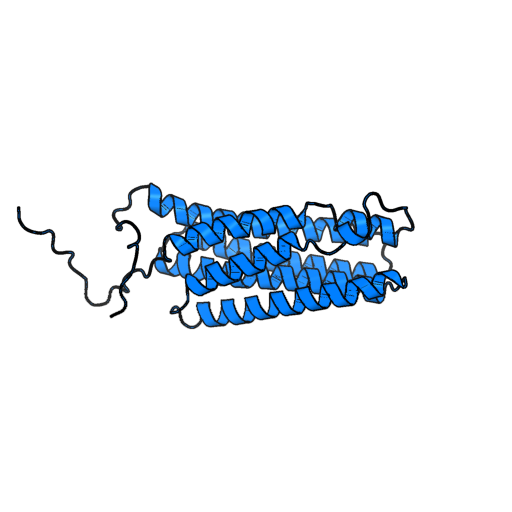 ? -2.577 9.096 9.913 1.00 83.44 93 ALA A CA 1
ATOM 741 C C . ALA A 1 93 ? -2.669 10.195 8.844 1.00 83.44 93 ALA A C 1
ATOM 743 O O . ALA A 1 93 ? -2.575 9.898 7.657 1.00 83.44 93 ALA A O 1
ATOM 744 N N . ARG A 1 94 ? -2.797 11.467 9.244 1.00 86.88 94 ARG A N 1
ATOM 745 C CA . ARG A 1 94 ? -2.822 12.606 8.317 1.00 86.88 94 ARG A CA 1
ATOM 746 C C . ARG A 1 94 ? -1.486 12.785 7.608 1.00 86.88 94 ARG A C 1
ATOM 748 O O . ARG A 1 94 ? -1.476 12.899 6.390 1.00 86.88 94 ARG A O 1
ATOM 755 N N . ILE A 1 95 ? -0.376 12.802 8.349 1.00 88.88 95 ILE A N 1
ATOM 756 C CA . ILE A 1 95 ? 0.967 12.939 7.763 1.00 88.88 95 ILE A CA 1
ATOM 757 C C . ILE A 1 95 ? 1.243 11.762 6.827 1.00 88.88 95 ILE A C 1
ATOM 759 O O . ILE A 1 95 ? 1.606 11.977 5.674 1.00 88.88 95 ILE A O 1
ATOM 763 N N . SER A 1 96 ? 1.005 10.534 7.295 1.00 86.62 96 SER A N 1
ATOM 764 C CA . SER A 1 96 ? 1.222 9.328 6.492 1.00 86.62 96 SER A CA 1
ATOM 765 C C . SER A 1 96 ? 0.337 9.326 5.245 1.00 86.62 96 SER A C 1
ATOM 767 O O . SER A 1 96 ? 0.818 9.071 4.151 1.00 86.62 96 SER A O 1
ATOM 769 N N . GLY A 1 97 ? -0.939 9.696 5.362 1.00 85.12 97 GLY A N 1
ATOM 770 C CA . GLY A 1 97 ? -1.833 9.811 4.212 1.00 85.12 97 GLY A CA 1
ATOM 771 C C . GLY A 1 97 ? -1.379 10.846 3.183 1.00 85.12 97 GLY A C 1
ATOM 772 O O . GLY A 1 97 ? -1.391 10.570 1.986 1.00 85.12 97 GLY A O 1
ATOM 773 N N . THR A 1 98 ? -0.921 12.016 3.635 1.00 85.62 98 THR A N 1
ATOM 774 C CA . THR A 1 98 ? -0.365 13.046 2.747 1.00 85.62 98 THR A CA 1
ATOM 775 C C . THR A 1 98 ? 0.888 12.549 2.028 1.00 85.62 98 THR A C 1
ATOM 777 O O . THR A 1 98 ? 1.006 12.733 0.818 1.00 85.62 98 THR A O 1
ATOM 780 N N . LEU A 1 99 ? 1.806 11.889 2.743 1.00 88.75 99 LEU A N 1
ATOM 781 C CA . LEU A 1 99 ? 3.014 11.317 2.144 1.00 88.75 99 LEU A CA 1
ATOM 782 C C . LEU A 1 99 ? 2.672 10.235 1.113 1.00 88.75 99 LEU A C 1
ATOM 784 O O . LEU A 1 99 ? 3.255 10.236 0.033 1.00 88.75 99 LEU A O 1
ATOM 788 N N . ALA A 1 100 ? 1.673 9.389 1.385 1.00 85.75 100 ALA A N 1
ATOM 789 C CA . ALA A 1 100 ? 1.192 8.399 0.423 1.00 85.75 100 ALA A CA 1
ATOM 790 C C . ALA A 1 100 ? 0.714 9.052 -0.885 1.00 85.75 100 ALA A C 1
ATOM 792 O O . ALA A 1 100 ? 1.065 8.595 -1.972 1.00 85.75 100 ALA A O 1
ATOM 793 N N . ILE A 1 101 ? -0.048 10.147 -0.780 1.00 84.31 101 ILE A N 1
ATOM 794 C CA . ILE A 1 101 ? -0.561 10.900 -1.932 1.00 84.31 101 ILE A CA 1
ATOM 795 C C . ILE A 1 101 ? 0.577 11.536 -2.737 1.00 84.31 101 ILE A C 1
ATOM 797 O O . ILE A 1 101 ? 0.601 11.413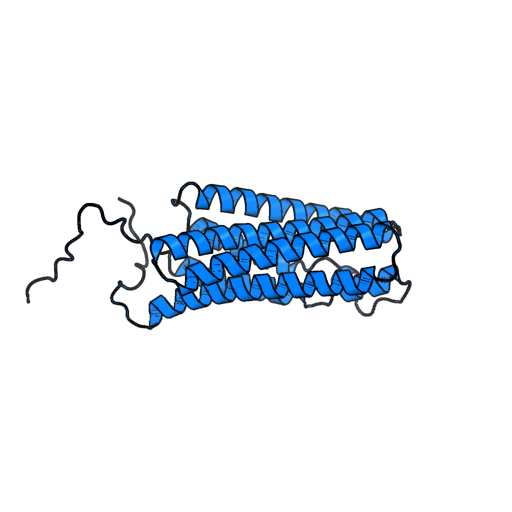 -3.961 1.00 84.31 101 ILE A O 1
ATOM 801 N N . ILE A 1 102 ? 1.534 12.183 -2.064 1.00 88.00 102 ILE A N 1
ATOM 802 C CA . ILE A 1 102 ? 2.690 12.806 -2.723 1.00 88.00 102 ILE A CA 1
ATOM 803 C C . ILE A 1 102 ? 3.520 11.747 -3.453 1.00 88.00 102 ILE A C 1
ATOM 805 O O . ILE A 1 102 ? 3.828 11.921 -4.631 1.00 88.00 102 ILE A O 1
ATOM 809 N N . SER A 1 103 ? 3.844 10.631 -2.793 1.00 88.00 103 SER A N 1
ATOM 810 C CA . SER A 1 103 ? 4.596 9.536 -3.411 1.00 88.00 103 SER A CA 1
ATOM 811 C C . SER A 1 103 ? 3.859 8.955 -4.617 1.00 88.00 103 SER A C 1
ATOM 813 O O . SER A 1 103 ? 4.468 8.747 -5.663 1.00 88.00 103 SER A O 1
ATOM 815 N N . ALA A 1 104 ? 2.541 8.775 -4.533 1.00 81.94 104 ALA A N 1
ATOM 816 C CA . ALA A 1 104 ? 1.759 8.323 -5.676 1.00 81.94 104 ALA A CA 1
ATOM 817 C C . ALA A 1 104 ? 1.802 9.333 -6.836 1.00 81.94 104 ALA A C 1
ATOM 819 O O . ALA A 1 104 ? 2.066 8.933 -7.967 1.00 81.94 104 ALA A O 1
ATOM 820 N N . GLY A 1 105 ? 1.646 10.634 -6.575 1.00 82.00 105 GLY A N 1
ATOM 821 C CA . GLY A 1 105 ? 1.785 11.674 -7.602 1.00 82.00 105 GLY A CA 1
ATOM 822 C C . GLY A 1 105 ? 3.167 11.683 -8.269 1.00 82.00 105 GLY A C 1
ATOM 823 O O . GLY A 1 105 ? 3.269 11.784 -9.489 1.00 82.00 105 GLY A O 1
ATOM 824 N N . LEU A 1 106 ? 4.237 11.486 -7.496 1.00 86.94 106 LEU A N 1
ATOM 825 C CA . LEU A 1 106 ? 5.598 11.375 -8.032 1.00 86.94 106 LEU A CA 1
ATOM 826 C C . LEU A 1 106 ? 5.797 10.104 -8.876 1.00 86.94 106 LEU A C 1
ATOM 828 O O . LEU A 1 106 ? 6.511 10.148 -9.880 1.00 86.94 106 LEU A O 1
ATOM 832 N N . SER A 1 107 ? 5.128 8.995 -8.539 1.00 83.50 107 SER A N 1
ATOM 833 C CA . SER A 1 107 ? 5.140 7.779 -9.370 1.00 83.50 107 SER A CA 1
ATOM 834 C C . SER A 1 107 ? 4.495 8.000 -10.745 1.00 83.50 107 SER A C 1
ATOM 836 O O . SER A 1 107 ? 4.977 7.487 -11.750 1.00 83.50 107 SER A O 1
ATOM 838 N N . ILE A 1 108 ? 3.451 8.833 -10.811 1.00 80.00 108 ILE A N 1
ATOM 839 C CA . ILE A 1 108 ? 2.785 9.207 -12.065 1.00 80.00 108 ILE A CA 1
ATOM 840 C C . ILE A 1 108 ? 3.735 10.005 -12.953 1.00 80.00 108 ILE A C 1
ATOM 842 O O . ILE A 1 108 ? 3.899 9.691 -14.129 1.00 80.00 108 ILE A O 1
ATOM 846 N N . ILE A 1 109 ? 4.374 11.029 -12.384 1.00 82.31 109 ILE A N 1
ATOM 847 C CA . ILE A 1 109 ? 5.303 11.892 -13.118 1.00 82.31 109 ILE A CA 1
ATOM 848 C C . ILE A 1 109 ? 6.472 11.057 -13.655 1.00 82.31 109 ILE A C 1
ATOM 850 O O . ILE A 1 109 ? 6.786 11.134 -14.839 1.00 82.31 109 ILE A O 1
ATOM 854 N N . SER A 1 110 ? 7.072 10.214 -12.810 1.00 82.31 110 SER A N 1
ATOM 855 C CA . SER A 1 110 ? 8.204 9.355 -13.191 1.00 82.31 110 SER A CA 1
ATOM 856 C C . SER A 1 110 ? 7.844 8.287 -14.231 1.00 82.31 110 SER A C 1
ATOM 858 O O . SER A 1 110 ? 8.662 8.018 -15.113 1.00 82.31 110 SER A O 1
ATOM 860 N N . HIS A 1 111 ? 6.610 7.766 -14.230 1.00 80.88 111 HIS A N 1
ATOM 861 C CA . HIS A 1 111 ? 6.140 6.817 -15.243 1.00 80.88 111 HIS A CA 1
ATOM 862 C C . HIS A 1 111 ? 6.265 7.358 -16.676 1.00 80.88 111 HIS A C 1
ATOM 864 O O . HIS A 1 111 ? 6.670 6.623 -17.580 1.00 80.88 111 HIS A O 1
ATOM 870 N N . PHE A 1 112 ? 5.961 8.641 -16.900 1.00 78.56 112 PHE A N 1
ATOM 871 C CA . PHE A 1 112 ? 6.075 9.245 -18.232 1.00 78.56 112 PHE A CA 1
ATOM 872 C C . PHE A 1 112 ? 7.520 9.254 -18.745 1.00 78.56 112 PHE A C 1
ATOM 874 O O . PHE A 1 112 ? 7.752 9.045 -19.934 1.00 78.56 112 PHE A O 1
ATOM 881 N N . PHE A 1 113 ? 8.503 9.373 -17.852 1.00 77.62 113 PHE A N 1
ATOM 882 C CA . PHE A 1 113 ? 9.920 9.295 -18.212 1.00 77.62 113 PHE A CA 1
ATOM 883 C C . PHE A 1 113 ? 10.394 7.860 -18.504 1.00 77.62 113 PHE A C 1
ATOM 885 O O . PHE A 1 113 ? 11.397 7.681 -19.191 1.00 77.62 113 PHE A O 1
ATOM 892 N N . ILE A 1 114 ? 9.659 6.820 -18.082 1.00 73.62 114 ILE A N 1
ATOM 893 C CA . ILE A 1 114 ? 9.955 5.426 -18.476 1.00 73.62 114 ILE A CA 1
ATOM 894 C C . ILE A 1 114 ? 9.779 5.242 -19.987 1.00 73.62 114 ILE A C 1
ATOM 896 O O . ILE A 1 114 ? 10.479 4.442 -20.600 1.00 73.62 114 ILE A O 1
ATOM 900 N N . GLN A 1 115 ? 8.846 5.963 -20.621 1.00 66.19 115 GLN A N 1
ATOM 901 C CA . GLN A 1 115 ? 8.630 5.857 -22.071 1.00 66.19 115 GLN A CA 1
ATOM 902 C C . GLN A 1 115 ? 9.862 6.267 -22.893 1.00 66.19 115 GLN A C 1
ATOM 904 O O . GLN A 1 115 ? 9.985 5.852 -24.038 1.00 66.19 115 GLN A O 1
ATOM 909 N N . GLN A 1 116 ? 10.801 6.997 -22.289 1.00 68.38 116 GLN A N 1
ATOM 910 C CA . GLN A 1 116 ? 12.064 7.406 -22.903 1.00 68.38 116 GLN A CA 1
ATOM 911 C C . GLN A 1 116 ? 13.196 6.372 -22.711 1.00 68.38 116 GLN A C 1
ATOM 913 O O . GLN A 1 116 ? 14.345 6.660 -23.023 1.00 68.38 116 GLN A O 1
ATOM 918 N N . GLY A 1 117 ? 12.900 5.177 -22.177 1.00 65.56 117 GLY A N 1
ATOM 919 C CA . GLY A 1 117 ? 13.868 4.078 -22.032 1.00 65.56 117 GLY A CA 1
ATOM 920 C C . GLY A 1 117 ? 14.809 4.190 -20.826 1.00 65.56 117 GLY A C 1
ATOM 921 O O . GLY A 1 117 ? 15.776 3.440 -20.722 1.00 65.56 117 GLY A O 1
ATOM 922 N N . SER A 1 118 ? 14.548 5.109 -19.893 1.00 79.12 118 SER A N 1
ATOM 923 C CA . SER A 1 118 ? 15.415 5.319 -18.730 1.00 79.12 118 SER A CA 1
ATOM 924 C C . SER A 1 118 ? 15.179 4.277 -17.629 1.00 79.12 118 SER A C 1
ATOM 926 O O . SER A 1 118 ? 14.146 4.279 -16.954 1.00 79.12 118 SER A O 1
ATOM 928 N N . MET A 1 119 ? 16.183 3.428 -17.385 1.00 80.50 119 MET A N 1
ATOM 929 C CA . MET A 1 119 ? 16.200 2.481 -16.259 1.00 80.50 119 MET A CA 1
ATOM 930 C C . MET A 1 119 ? 16.151 3.198 -14.899 1.00 80.50 119 MET A C 1
ATOM 932 O O . MET A 1 119 ? 15.536 2.704 -13.955 1.00 80.50 119 MET A O 1
ATOM 936 N N . VAL A 1 120 ? 16.723 4.404 -14.811 1.00 84.81 120 VAL A N 1
ATOM 937 C CA . VAL A 1 120 ? 16.651 5.247 -13.608 1.00 84.81 120 VAL A CA 1
ATOM 938 C C . VAL A 1 120 ? 15.217 5.717 -13.369 1.00 84.81 120 VAL A C 1
ATOM 940 O O . VAL A 1 120 ? 14.718 5.604 -12.253 1.00 84.81 120 VAL A O 1
ATOM 943 N N . ALA A 1 121 ? 14.515 6.179 -14.410 1.00 82.94 121 ALA A N 1
ATOM 944 C CA . ALA A 1 121 ? 13.110 6.574 -14.288 1.00 82.94 121 ALA A CA 1
ATOM 945 C C . ALA A 1 121 ? 12.222 5.395 -13.861 1.00 82.94 121 ALA A C 1
ATOM 947 O O . ALA A 1 121 ? 11.308 5.568 -13.052 1.00 82.94 121 ALA A O 1
ATOM 948 N N . PHE A 1 122 ? 12.523 4.186 -14.346 1.00 83.25 122 PHE A N 1
ATOM 949 C CA . PHE A 1 122 ? 11.845 2.965 -13.917 1.00 83.25 122 PHE A CA 1
ATOM 950 C C . PHE A 1 122 ? 12.075 2.671 -12.429 1.00 83.25 122 PHE A C 1
ATOM 952 O O . PHE A 1 122 ? 11.109 2.543 -11.678 1.00 83.25 122 PHE A O 1
ATOM 959 N N . ALA A 1 123 ? 13.331 2.653 -11.978 1.00 85.56 123 ALA A N 1
ATOM 960 C CA . ALA A 1 123 ? 13.679 2.431 -10.575 1.00 85.56 123 ALA A CA 1
ATOM 961 C C . ALA A 1 123 ? 13.017 3.462 -9.639 1.00 85.56 123 ALA A C 1
ATOM 963 O O . ALA A 1 123 ? 12.456 3.101 -8.604 1.00 85.56 123 ALA A O 1
ATOM 964 N N . VAL A 1 124 ? 13.018 4.737 -10.037 1.00 87.06 124 VAL A N 1
ATOM 965 C CA . VAL A 1 124 ? 12.369 5.837 -9.307 1.00 87.06 124 VAL A CA 1
ATOM 966 C C . VAL A 1 124 ? 10.850 5.654 -9.245 1.00 87.06 124 VAL A C 1
ATOM 968 O O . VAL A 1 124 ? 10.246 5.867 -8.194 1.00 87.06 124 VAL A O 1
ATOM 971 N N . THR A 1 125 ? 10.227 5.200 -10.334 1.00 86.81 125 THR A N 1
ATOM 972 C CA . THR A 1 125 ? 8.786 4.910 -10.360 1.00 86.81 125 THR A CA 1
ATOM 973 C C . THR A 1 125 ? 8.434 3.797 -9.375 1.00 86.81 125 THR A C 1
ATOM 975 O O . THR A 1 125 ? 7.526 3.964 -8.560 1.00 86.81 125 THR A O 1
ATOM 978 N N . ILE A 1 126 ? 9.182 2.686 -9.386 1.00 85.25 126 ILE A N 1
ATOM 979 C CA . ILE A 1 126 ? 8.977 1.566 -8.452 1.00 85.25 126 ILE A CA 1
ATOM 980 C C . ILE A 1 126 ? 9.185 2.004 -6.998 1.00 85.25 126 ILE A C 1
ATOM 982 O O . ILE A 1 126 ? 8.376 1.659 -6.135 1.00 85.25 126 ILE A O 1
ATOM 986 N N . LEU A 1 127 ? 10.213 2.815 -6.726 1.00 88.00 127 LEU A N 1
ATOM 987 C CA . LEU A 1 127 ? 10.461 3.378 -5.399 1.00 88.00 127 LEU A CA 1
ATOM 988 C C . LEU A 1 127 ? 9.253 4.179 -4.895 1.00 88.00 127 LEU A C 1
ATOM 990 O O . LEU A 1 127 ? 8.790 3.967 -3.775 1.00 88.00 127 LEU A O 1
ATOM 994 N N . PHE A 1 128 ? 8.718 5.078 -5.721 1.00 87.50 128 PHE A N 1
ATOM 995 C CA . PHE A 1 128 ? 7.584 5.911 -5.332 1.00 87.50 128 PHE A CA 1
ATOM 996 C C . PHE A 1 128 ? 6.286 5.121 -5.153 1.00 87.50 128 PHE A C 1
ATOM 998 O O . PHE A 1 128 ? 5.521 5.434 -4.241 1.00 87.50 128 PHE A O 1
ATOM 1005 N N . ILE A 1 129 ? 6.060 4.066 -5.943 1.00 82.06 129 ILE A N 1
ATOM 1006 C CA . ILE A 1 129 ? 4.945 3.131 -5.720 1.00 82.06 129 ILE A CA 1
ATOM 1007 C C . ILE A 1 129 ? 5.100 2.431 -4.364 1.00 82.06 129 ILE A C 1
ATOM 1009 O O . ILE A 1 129 ? 4.150 2.391 -3.581 1.00 82.06 129 ILE A O 1
ATOM 1013 N N . GLY A 1 130 ? 6.296 1.919 -4.058 1.00 80.75 130 GLY A N 1
ATOM 1014 C CA . GLY A 1 130 ? 6.581 1.249 -2.787 1.00 80.75 130 GLY A CA 1
ATOM 1015 C C . GLY A 1 130 ? 6.399 2.171 -1.579 1.00 80.75 130 GLY A C 1
ATOM 1016 O O . GLY A 1 130 ? 5.762 1.787 -0.599 1.00 80.75 130 GLY A O 1
ATOM 1017 N N . LEU A 1 131 ? 6.881 3.414 -1.667 1.00 85.94 131 LEU A N 1
ATOM 1018 C CA . LEU A 1 131 ? 6.681 4.431 -0.630 1.00 85.94 131 LEU A CA 1
ATOM 1019 C C . LEU A 1 131 ? 5.202 4.793 -0.462 1.00 85.94 131 LEU A C 1
ATOM 1021 O O . LEU A 1 131 ? 4.718 4.870 0.667 1.00 85.94 131 LEU A O 1
ATOM 1025 N N . ALA A 1 132 ? 4.464 4.964 -1.562 1.00 82.94 132 ALA A N 1
ATOM 1026 C CA . ALA A 1 132 ? 3.032 5.240 -1.510 1.00 82.94 132 ALA A CA 1
ATOM 1027 C C . ALA A 1 132 ? 2.267 4.109 -0.808 1.00 82.94 132 ALA A C 1
ATOM 1029 O O . ALA A 1 132 ? 1.449 4.373 0.075 1.00 82.94 132 ALA A O 1
ATOM 1030 N N . ALA A 1 133 ? 2.571 2.853 -1.146 1.00 79.50 133 ALA A N 1
ATOM 1031 C CA . ALA A 1 133 ? 1.975 1.683 -0.510 1.00 79.50 133 ALA A CA 1
ATOM 1032 C C . ALA A 1 133 ? 2.342 1.592 0.982 1.00 79.50 133 ALA A C 1
ATOM 1034 O O . ALA A 1 133 ? 1.458 1.401 1.819 1.00 79.50 133 ALA A O 1
ATOM 1035 N N . PHE A 1 134 ? 3.610 1.818 1.339 1.00 83.31 134 PHE A N 1
ATOM 1036 C CA . PHE A 1 134 ? 4.068 1.846 2.730 1.00 83.31 134 PHE A CA 1
ATOM 1037 C C . PHE A 1 134 ? 3.316 2.898 3.553 1.00 83.31 134 PHE A C 1
ATOM 1039 O O . PHE A 1 134 ? 2.700 2.580 4.569 1.00 83.31 134 PHE A O 1
ATOM 1046 N N . PHE A 1 135 ? 3.270 4.144 3.091 1.00 84.56 135 PHE A N 1
ATOM 1047 C CA . PHE A 1 135 ? 2.548 5.198 3.799 1.00 84.56 135 PHE A CA 1
ATOM 1048 C C . PHE A 1 135 ? 1.033 4.970 3.829 1.00 84.56 135 PHE A C 1
ATOM 1050 O O . PHE A 1 135 ? 0.372 5.361 4.799 1.00 84.56 135 PHE A O 1
ATOM 1057 N N . ALA A 1 136 ? 0.481 4.300 2.813 1.00 78.31 136 ALA A N 1
ATOM 1058 C CA . ALA A 1 136 ? -0.922 3.924 2.800 1.00 78.31 136 ALA A CA 1
ATOM 1059 C C . ALA A 1 136 ? -1.244 2.904 3.901 1.00 78.31 136 ALA A C 1
ATOM 1061 O O . ALA A 1 136 ? -2.141 3.105 4.719 1.00 78.31 136 ALA A O 1
ATOM 1062 N N . THR A 1 137 ? -0.446 1.844 3.996 1.00 77.44 137 THR A N 1
ATOM 1063 C CA . THR A 1 137 ? -0.559 0.870 5.089 1.00 77.44 137 THR A CA 1
ATOM 1064 C C . THR A 1 137 ? -0.243 1.474 6.464 1.00 77.44 137 THR A C 1
ATOM 1066 O O . THR A 1 137 ? -0.829 1.058 7.462 1.00 77.44 137 THR A O 1
ATOM 1069 N N . GLY A 1 138 ? 0.610 2.501 6.530 1.00 77.81 138 GLY A N 1
ATOM 1070 C CA . GLY A 1 138 ? 0.950 3.229 7.752 1.00 77.81 138 GLY A CA 1
ATOM 1071 C C . GLY A 1 138 ? -0.233 3.983 8.363 1.00 77.81 138 GLY A C 1
ATOM 1072 O O . GLY A 1 138 ? -0.519 3.816 9.548 1.00 77.81 138 GLY A O 1
ATOM 1073 N N . PHE A 1 139 ? -0.986 4.769 7.579 1.00 77.44 139 PHE A N 1
ATOM 1074 C CA . PHE A 1 139 ? -2.174 5.454 8.118 1.00 77.44 139 PHE A CA 1
ATOM 1075 C C . PHE A 1 139 ? -3.260 4.460 8.558 1.00 77.44 139 PHE A C 1
ATOM 1077 O O . PHE A 1 139 ? -3.974 4.692 9.540 1.00 77.44 139 PHE A O 1
ATOM 1084 N N . PHE A 1 140 ? -3.354 3.323 7.866 1.00 73.38 140 PHE A N 1
ATOM 1085 C CA . PHE A 1 140 ? -4.211 2.210 8.257 1.00 73.38 140 PHE A CA 1
ATOM 1086 C C . PHE A 1 140 ? -3.801 1.610 9.589 1.00 73.38 140 PHE A C 1
ATOM 1088 O O . PHE A 1 140 ? -4.640 1.415 10.468 1.00 73.38 140 PHE A O 1
ATOM 1095 N N . TRP A 1 141 ? -2.506 1.366 9.750 1.00 78.19 141 TRP A N 1
ATOM 1096 C CA . TRP A 1 141 ? -1.936 0.867 10.985 1.00 78.19 141 TRP A CA 1
ATOM 1097 C C . TRP A 1 141 ? -2.237 1.801 12.157 1.00 78.19 141 TRP A C 1
ATOM 1099 O O . TRP A 1 141 ? -2.716 1.328 13.180 1.00 78.19 141 TRP A O 1
ATOM 1109 N N . PHE A 1 142 ? -2.075 3.121 11.999 1.00 76.75 142 PHE A N 1
ATOM 1110 C CA . PHE A 1 142 ? -2.444 4.093 13.041 1.00 76.75 142 PHE A CA 1
ATOM 1111 C C . PHE A 1 142 ? -3.930 4.023 13.409 1.00 76.75 142 PHE A C 1
ATOM 1113 O O . PHE A 1 142 ? -4.292 4.174 14.577 1.00 76.75 142 PHE A O 1
ATOM 1120 N N . THR A 1 143 ? -4.789 3.762 12.424 1.00 71.62 143 THR A N 1
ATOM 1121 C CA . THR A 1 143 ? -6.230 3.602 12.641 1.00 71.62 143 THR A CA 1
ATOM 1122 C C . THR A 1 143 ? -6.525 2.319 13.429 1.00 71.62 143 THR A C 1
ATOM 1124 O O . THR A 1 143 ? -7.222 2.373 14.439 1.00 71.62 143 THR A O 1
ATOM 1127 N N . ILE A 1 144 ? -5.950 1.179 13.030 1.00 72.25 144 ILE A N 1
ATOM 1128 C CA . ILE A 1 144 ? -6.104 -0.117 13.719 1.00 72.25 144 ILE A CA 1
ATOM 1129 C C . ILE A 1 144 ? -5.506 -0.063 15.127 1.00 72.25 144 ILE A C 1
ATOM 1131 O O . ILE A 1 144 ? -6.125 -0.546 16.070 1.00 72.25 144 ILE A O 1
ATOM 1135 N N . ALA A 1 145 ? -4.338 0.559 15.285 1.00 72.50 145 ALA A N 1
ATOM 1136 C CA . ALA A 1 145 ? -3.675 0.736 16.568 1.00 72.50 145 ALA A CA 1
ATOM 1137 C C . ALA A 1 145 ? -4.568 1.491 17.552 1.00 72.50 145 ALA A C 1
ATOM 1139 O O . ALA A 1 145 ? -4.721 1.050 18.691 1.00 72.50 145 ALA A O 1
ATOM 1140 N N . LYS A 1 146 ? -5.225 2.567 17.095 1.00 70.62 146 LYS A N 1
ATOM 1141 C CA . LYS A 1 146 ? -6.144 3.307 17.958 1.00 70.62 146 LYS A CA 1
ATOM 1142 C C . LYS A 1 146 ? -7.377 2.486 18.328 1.00 70.62 146 LYS A C 1
ATOM 1144 O O . LYS A 1 146 ? -7.848 2.554 19.458 1.00 70.62 146 LYS A O 1
ATOM 1149 N N . VAL A 1 147 ? -7.900 1.699 17.393 1.00 64.75 147 VAL A N 1
ATOM 1150 C CA . VAL A 1 147 ? -9.033 0.805 17.658 1.00 64.75 147 VAL A CA 1
ATOM 1151 C C . VAL A 1 147 ? -8.653 -0.296 18.654 1.00 64.75 147 VAL A C 1
ATOM 1153 O O . VAL A 1 147 ? -9.434 -0.583 19.558 1.00 64.75 147 VAL A O 1
ATOM 1156 N N . ALA A 1 148 ? -7.459 -0.880 18.539 1.00 64.12 148 ALA A N 1
ATOM 1157 C CA . ALA A 1 148 ? -6.948 -1.874 19.483 1.00 64.12 148 ALA A CA 1
ATOM 1158 C C . ALA A 1 148 ? -6.816 -1.292 20.901 1.00 64.12 148 ALA A C 1
ATOM 1160 O O . ALA A 1 148 ? -7.252 -1.918 21.862 1.00 64.12 148 ALA A O 1
ATOM 1161 N N . GLU A 1 149 ? -6.301 -0.062 21.016 1.00 64.31 149 GLU A N 1
ATOM 1162 C CA . GLU A 1 149 ? -6.185 0.661 22.291 1.00 64.31 149 GLU A CA 1
ATOM 1163 C C . GLU A 1 149 ? -7.554 0.873 22.963 1.00 64.31 149 GLU A C 1
ATOM 1165 O O . GLU A 1 149 ? -7.680 0.710 24.171 1.00 64.31 149 GLU A O 1
ATOM 1170 N N . ILE A 1 150 ? -8.591 1.217 22.189 1.00 60.75 150 ILE A N 1
ATOM 1171 C CA . ILE A 1 150 ? -9.941 1.472 22.720 1.00 60.75 150 ILE A CA 1
ATOM 1172 C C . ILE A 1 150 ? -10.677 0.169 23.070 1.00 60.75 150 ILE A C 1
ATOM 1174 O O . ILE A 1 150 ? -11.438 0.136 24.033 1.00 60.75 150 ILE A O 1
ATOM 1178 N N . SER A 1 151 ? -10.494 -0.887 22.275 1.00 56.38 151 SER A N 1
ATOM 1179 C CA . SER A 1 151 ? -11.253 -2.141 22.405 1.00 56.38 151 SER A CA 1
ATOM 1180 C C . SER A 1 151 ? -10.657 -3.136 23.403 1.00 56.38 151 SER A C 1
ATOM 1182 O O . SER A 1 151 ? -11.360 -4.067 23.788 1.00 56.38 151 SER A O 1
ATOM 1184 N N . ILE A 1 152 ? -9.392 -2.958 23.817 1.00 59.94 152 ILE A N 1
ATOM 1185 C CA . ILE A 1 152 ? -8.652 -3.891 24.692 1.00 59.94 152 ILE A CA 1
ATOM 1186 C C . ILE A 1 152 ? -8.733 -5.335 24.141 1.00 59.94 152 ILE A C 1
ATOM 1188 O O . ILE A 1 152 ? -8.820 -6.316 24.875 1.00 59.94 152 ILE A O 1
ATOM 1192 N N . GLU A 1 153 ? -8.760 -5.484 22.811 1.00 60.03 153 GLU A N 1
ATOM 1193 C CA . GLU A 1 153 ? -8.932 -6.780 22.158 1.00 60.03 153 GLU A CA 1
ATOM 1194 C C . GLU A 1 153 ? -7.596 -7.322 21.647 1.00 60.03 153 GLU A C 1
ATOM 1196 O O . GLU A 1 153 ? -6.978 -6.781 20.726 1.00 60.03 153 GLU A O 1
ATOM 1201 N N . THR A 1 154 ? -7.195 -8.475 22.181 1.00 62.00 154 THR A N 1
ATOM 1202 C CA . THR A 1 154 ? -5.927 -9.142 21.853 1.00 62.00 154 THR A CA 1
ATOM 1203 C C . THR A 1 154 ? -5.792 -9.439 20.354 1.00 62.00 154 THR A C 1
ATOM 1205 O O . THR A 1 154 ? -4.701 -9.368 19.794 1.00 62.00 154 THR A O 1
ATOM 1208 N N . ARG A 1 155 ? -6.904 -9.720 19.656 1.00 63.59 155 ARG A N 1
ATOM 1209 C CA . ARG A 1 155 ? -6.915 -9.971 18.200 1.00 63.59 155 ARG A CA 1
ATOM 1210 C C . ARG A 1 155 ? -6.521 -8.731 17.396 1.00 63.59 155 ARG A C 1
ATOM 1212 O O . ARG A 1 155 ? -5.784 -8.842 16.414 1.00 63.59 155 ARG A O 1
ATOM 1219 N N . MET A 1 156 ? -6.985 -7.556 17.817 1.00 66.75 156 MET A N 1
ATOM 1220 C CA . MET A 1 156 ? -6.648 -6.281 17.183 1.00 66.75 156 MET A CA 1
ATOM 1221 C C . MET A 1 156 ? -5.209 -5.865 17.500 1.00 66.75 156 MET A C 1
ATOM 1223 O O . MET A 1 156 ? -4.519 -5.342 16.622 1.00 66.75 156 MET A O 1
ATOM 1227 N N . GLU A 1 157 ? -4.712 -6.177 18.700 1.00 70.44 157 GLU A N 1
ATOM 1228 C CA . GLU A 1 157 ? -3.301 -5.982 19.042 1.00 70.44 157 GLU A CA 1
ATOM 1229 C C . GLU A 1 157 ? -2.364 -6.842 18.191 1.00 70.44 157 GLU A C 1
ATOM 1231 O O . GLU A 1 157 ? -1.428 -6.307 17.597 1.00 70.44 157 GLU A O 1
ATOM 1236 N N . VAL A 1 158 ? -2.630 -8.146 18.055 1.00 76.25 158 VAL A N 1
ATOM 1237 C CA . VAL A 1 158 ? -1.817 -9.026 17.197 1.00 76.25 158 VAL A CA 1
ATOM 1238 C C . VAL A 1 158 ? -1.853 -8.543 15.746 1.00 76.25 158 VAL A C 1
ATOM 1240 O O . VAL A 1 158 ? -0.807 -8.426 15.108 1.00 76.25 158 VAL A O 1
ATOM 1243 N N . THR A 1 159 ? -3.034 -8.175 15.239 1.00 72.31 159 THR A N 1
ATOM 1244 C CA . THR A 1 159 ? -3.190 -7.662 13.866 1.00 72.31 159 THR A CA 1
ATOM 1245 C C . THR A 1 159 ? -2.349 -6.401 13.637 1.00 72.31 159 THR A C 1
ATOM 1247 O O . THR A 1 159 ? -1.680 -6.291 12.610 1.00 72.31 159 THR A O 1
ATOM 1250 N N . LYS A 1 160 ? -2.303 -5.477 14.609 1.00 77.19 160 LYS A N 1
ATOM 1251 C CA . LYS A 1 160 ? -1.451 -4.275 14.562 1.00 77.19 160 LYS A CA 1
ATOM 1252 C C . LYS A 1 160 ? 0.028 -4.638 14.378 1.00 77.19 160 LYS A C 1
ATOM 1254 O O . LYS A 1 160 ? 0.698 -4.042 13.535 1.00 77.19 160 LYS A O 1
ATOM 1259 N N . TYR A 1 161 ? 0.555 -5.588 15.149 1.00 82.06 161 TYR A N 1
ATOM 1260 C CA . TYR A 1 161 ? 1.967 -5.978 15.050 1.00 82.06 161 TYR A CA 1
ATOM 1261 C C . TYR A 1 161 ? 2.284 -6.704 13.741 1.00 82.06 161 TYR A C 1
ATOM 1263 O O . TYR A 1 161 ? 3.305 -6.413 13.120 1.00 82.06 161 TYR A O 1
ATOM 1271 N N . VAL A 1 162 ? 1.386 -7.580 13.281 1.00 82.56 162 VAL A N 1
ATOM 1272 C CA . VAL A 1 162 ? 1.539 -8.290 12.001 1.00 82.56 162 VAL A CA 1
ATOM 1273 C C . VAL A 1 162 ? 1.571 -7.308 10.830 1.00 82.56 162 VAL A C 1
ATOM 1275 O O . VAL A 1 162 ? 2.472 -7.385 9.999 1.00 82.56 162 VAL A O 1
ATOM 1278 N N . VAL A 1 163 ? 0.651 -6.337 10.788 1.00 80.50 163 VAL A N 1
ATOM 1279 C CA . VAL A 1 163 ? 0.633 -5.300 9.741 1.00 80.50 163 VAL A CA 1
ATOM 1280 C C . VAL A 1 163 ? 1.932 -4.491 9.746 1.00 80.50 163 VAL A C 1
ATOM 1282 O O . VAL A 1 163 ? 2.514 -4.268 8.688 1.00 80.50 163 VAL A O 1
ATOM 1285 N N . LEU A 1 164 ? 2.430 -4.088 10.922 1.00 84.06 164 LEU A N 1
ATOM 1286 C CA . LEU A 1 164 ? 3.692 -3.350 11.023 1.00 84.06 164 LEU A CA 1
ATOM 1287 C C . LEU A 1 164 ? 4.877 -4.160 10.483 1.00 84.06 164 LEU A C 1
ATOM 1289 O O . LEU A 1 164 ? 5.649 -3.646 9.676 1.00 84.06 164 LEU A O 1
ATOM 1293 N N . ALA A 1 165 ? 5.005 -5.418 10.909 1.00 87.62 165 ALA A N 1
ATOM 1294 C CA . ALA A 1 165 ? 6.090 -6.296 10.485 1.00 87.62 165 ALA A CA 1
ATOM 1295 C C . ALA A 1 165 ? 6.064 -6.532 8.968 1.00 87.62 165 ALA A C 1
ATOM 1297 O O . ALA A 1 165 ? 7.089 -6.382 8.305 1.00 87.62 165 ALA A O 1
ATOM 1298 N N . LEU A 1 166 ? 4.887 -6.820 8.403 1.00 85.75 166 LEU A N 1
ATOM 1299 C CA . LEU A 1 166 ? 4.725 -7.012 6.961 1.00 85.75 166 LEU A CA 1
ATOM 1300 C C . LEU A 1 166 ? 5.072 -5.752 6.164 1.00 85.75 166 LEU A C 1
ATOM 1302 O O . LEU A 1 166 ? 5.710 -5.866 5.123 1.00 85.75 166 LEU A O 1
ATOM 1306 N N . ASN A 1 167 ? 4.732 -4.558 6.656 1.00 82.31 167 ASN A N 1
ATOM 1307 C CA . ASN A 1 167 ? 5.097 -3.301 5.993 1.00 82.31 167 ASN A CA 1
ATOM 1308 C C . ASN A 1 167 ? 6.606 -3.045 6.003 1.00 82.31 167 ASN A C 1
ATOM 1310 O O . ASN A 1 167 ? 7.153 -2.571 5.008 1.00 82.31 167 ASN A O 1
ATOM 1314 N N . ILE A 1 168 ? 7.283 -3.366 7.110 1.00 87.62 168 ILE A N 1
ATOM 1315 C CA . ILE A 1 168 ? 8.745 -3.261 7.208 1.00 87.62 168 ILE A CA 1
ATOM 1316 C C . ILE A 1 168 ? 9.407 -4.244 6.235 1.00 87.62 168 ILE A C 1
ATOM 1318 O O . ILE A 1 168 ? 10.324 -3.876 5.506 1.00 87.62 168 ILE A O 1
ATOM 1322 N N . ILE A 1 169 ? 8.909 -5.479 6.157 1.00 89.38 169 ILE A N 1
ATOM 1323 C CA . ILE A 1 169 ? 9.406 -6.461 5.188 1.00 89.38 169 ILE A CA 1
ATOM 1324 C C . ILE A 1 169 ? 9.149 -5.969 3.755 1.00 89.38 169 ILE A C 1
ATOM 1326 O O . ILE A 1 169 ? 10.055 -6.014 2.926 1.00 89.38 169 ILE A O 1
ATOM 1330 N N . ALA A 1 170 ? 7.956 -5.440 3.465 1.00 85.56 170 ALA A N 1
ATOM 1331 C CA . ALA A 1 170 ? 7.595 -4.941 2.140 1.00 85.56 170 ALA A CA 1
ATOM 1332 C C . ALA A 1 170 ? 8.523 -3.815 1.667 1.00 85.56 170 ALA A C 1
ATOM 1334 O O . ALA A 1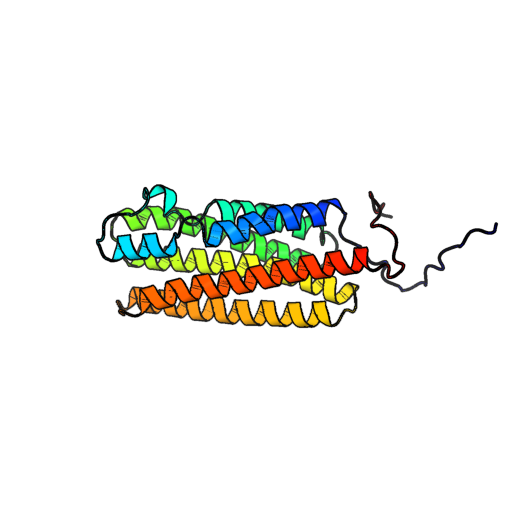 170 ? 8.979 -3.841 0.525 1.00 85.56 170 ALA A O 1
ATOM 1335 N N . ILE A 1 171 ? 8.842 -2.846 2.537 1.00 86.44 171 ILE A N 1
ATOM 1336 C CA . ILE A 1 171 ? 9.730 -1.738 2.163 1.00 86.44 171 ILE A CA 1
ATOM 1337 C C . ILE A 1 171 ? 11.178 -2.203 1.983 1.00 86.44 171 ILE A C 1
ATOM 1339 O O . ILE A 1 171 ? 11.851 -1.726 1.073 1.00 86.44 171 ILE A O 1
ATOM 1343 N N . ILE A 1 172 ? 11.645 -3.171 2.781 1.00 90.81 172 ILE A N 1
ATOM 1344 C CA . ILE A 1 172 ? 12.980 -3.765 2.620 1.00 90.81 172 ILE A CA 1
ATOM 1345 C C . ILE A 1 172 ? 13.070 -4.501 1.279 1.00 90.81 172 ILE A C 1
ATOM 1347 O O . ILE A 1 172 ? 13.989 -4.248 0.502 1.00 90.81 172 ILE A O 1
ATOM 1351 N N . VAL A 1 173 ? 12.100 -5.365 0.966 1.00 90.56 173 VAL A N 1
ATOM 1352 C CA . VAL A 1 173 ? 12.069 -6.097 -0.312 1.00 90.56 173 VAL A CA 1
ATOM 1353 C C . VAL A 1 173 ? 11.912 -5.131 -1.494 1.00 90.56 173 VAL A C 1
ATOM 1355 O O . VAL A 1 173 ? 12.581 -5.298 -2.515 1.00 90.56 173 VAL A O 1
ATOM 1358 N N . GLY A 1 174 ? 11.125 -4.064 -1.343 1.00 87.06 174 GLY A N 1
ATOM 1359 C CA . GLY A 1 174 ? 11.015 -2.993 -2.334 1.00 87.06 174 GLY A CA 1
ATOM 1360 C C . GLY A 1 174 ? 12.336 -2.251 -2.562 1.00 87.06 174 GLY A C 1
ATOM 1361 O O . GLY A 1 174 ? 12.730 -2.043 -3.707 1.00 87.06 174 GLY A O 1
ATOM 1362 N N . ALA A 1 175 ? 13.073 -1.914 -1.500 1.00 89.88 175 ALA A N 1
ATOM 1363 C CA . ALA A 1 175 ? 14.391 -1.287 -1.608 1.00 89.88 175 ALA A CA 1
ATOM 1364 C C . ALA A 1 175 ? 15.406 -2.210 -2.303 1.00 89.88 175 ALA A C 1
ATOM 1366 O O . ALA A 1 175 ? 16.123 -1.772 -3.202 1.00 89.88 175 ALA A O 1
ATOM 1367 N N . ILE A 1 176 ? 15.412 -3.501 -1.953 1.00 92.50 176 ILE A N 1
ATOM 1368 C CA . ILE A 1 176 ? 16.236 -4.518 -2.623 1.00 92.50 176 ILE A CA 1
ATOM 1369 C C . ILE A 1 176 ? 15.860 -4.622 -4.107 1.00 92.50 176 ILE A C 1
ATOM 1371 O O . ILE A 1 176 ? 16.747 -4.707 -4.953 1.00 92.50 176 ILE A O 1
ATOM 1375 N N . THR A 1 177 ? 14.569 -4.550 -4.444 1.00 91.62 177 THR A N 1
ATOM 1376 C CA . THR A 1 177 ? 14.094 -4.530 -5.837 1.00 91.62 177 THR A CA 1
ATOM 1377 C C . THR A 1 177 ? 14.658 -3.330 -6.595 1.00 91.62 177 THR A C 1
ATOM 1379 O O . THR A 1 177 ? 15.199 -3.499 -7.681 1.00 91.62 177 THR A O 1
ATOM 1382 N N . VAL A 1 178 ? 14.591 -2.125 -6.020 1.00 92.06 178 VAL A N 1
ATOM 1383 C CA . VAL A 1 178 ? 15.125 -0.900 -6.642 1.00 92.06 178 VAL A CA 1
ATOM 1384 C C . VAL A 1 178 ? 16.634 -1.012 -6.873 1.00 92.06 178 VAL A C 1
ATOM 1386 O O . VAL A 1 178 ? 17.109 -0.704 -7.963 1.00 92.06 178 VAL A O 1
ATOM 1389 N N . ILE A 1 179 ? 17.386 -1.509 -5.887 1.00 92.50 179 ILE A N 1
ATOM 1390 C CA . ILE A 1 179 ? 18.831 -1.748 -6.022 1.00 92.50 179 ILE A CA 1
ATOM 1391 C C . ILE A 1 179 ? 19.109 -2.786 -7.116 1.00 92.50 179 ILE A C 1
ATOM 1393 O O . ILE A 1 179 ? 19.990 -2.587 -7.950 1.00 92.50 179 ILE A O 1
ATOM 1397 N N . SER A 1 180 ? 18.345 -3.879 -7.147 1.00 92.31 180 SER A N 1
ATOM 1398 C CA . SER A 1 180 ? 18.459 -4.938 -8.155 1.00 92.31 180 SER A CA 1
ATOM 1399 C C . SER A 1 180 ? 18.192 -4.418 -9.576 1.00 92.31 180 SER A C 1
ATOM 1401 O O . SER A 1 180 ? 18.940 -4.758 -10.490 1.00 92.31 180 SER A O 1
ATOM 1403 N N . ILE A 1 181 ? 17.210 -3.523 -9.752 1.00 89.19 181 ILE A N 1
ATOM 1404 C CA . ILE A 1 181 ? 16.960 -2.818 -11.020 1.00 89.19 181 ILE A CA 1
ATOM 1405 C C . ILE A 1 181 ? 18.173 -1.963 -11.406 1.00 89.19 181 ILE A C 1
ATOM 1407 O O . ILE A 1 181 ? 18.677 -2.091 -12.517 1.00 89.19 181 ILE A O 1
ATOM 1411 N N . LEU A 1 182 ? 18.659 -1.110 -10.497 1.00 89.56 182 LEU A N 1
ATOM 1412 C CA . LEU A 1 182 ? 19.766 -0.180 -10.768 1.00 89.56 182 LEU A CA 1
ATOM 1413 C C . LEU A 1 182 ? 21.095 -0.889 -11.061 1.00 89.56 182 LEU A C 1
ATOM 1415 O O . LEU A 1 182 ? 21.934 -0.350 -11.776 1.00 89.56 182 LEU A O 1
ATOM 1419 N N . THR A 1 183 ? 21.285 -2.088 -10.515 1.00 91.00 183 THR A N 1
ATOM 1420 C CA . THR A 1 183 ? 22.475 -2.924 -10.740 1.00 91.00 183 THR A CA 1
ATOM 1421 C C . THR A 1 183 ? 22.335 -3.866 -11.937 1.00 91.00 183 THR A C 1
ATOM 1423 O O . THR A 1 183 ? 23.277 -4.591 -12.246 1.00 91.00 183 THR A O 1
ATOM 1426 N N . GLY A 1 184 ? 21.182 -3.878 -12.618 1.00 85.38 184 GLY A N 1
ATOM 1427 C CA . GLY A 1 184 ? 20.933 -4.759 -13.761 1.00 85.38 184 GLY A CA 1
ATOM 1428 C C . GLY A 1 184 ? 20.882 -6.251 -13.404 1.00 85.38 184 GLY A C 1
ATOM 1429 O O . GLY A 1 184 ? 21.128 -7.099 -14.258 1.00 85.38 184 GLY A O 1
ATOM 1430 N N . SER A 1 185 ? 20.589 -6.596 -12.149 1.00 89.12 185 SER A N 1
ATOM 1431 C CA . SER A 1 185 ? 20.549 -7.986 -11.683 1.00 89.12 185 SER A CA 1
ATOM 1432 C C . SER A 1 185 ? 19.343 -8.735 -12.257 1.00 89.12 185 SER A C 1
ATOM 1434 O O . SER A 1 185 ? 18.214 -8.275 -12.134 1.00 89.12 185 SER A O 1
ATOM 1436 N N . SER A 1 186 ? 19.541 -9.941 -12.794 1.00 87.56 186 SER A N 1
ATOM 1437 C CA . SER A 1 186 ? 18.466 -10.777 -13.364 1.00 87.56 186 SER A CA 1
ATOM 1438 C C . SER A 1 186 ? 17.351 -11.159 -12.378 1.00 87.56 186 SER A C 1
ATOM 1440 O O . SER A 1 186 ? 16.283 -11.600 -12.798 1.00 87.56 186 SER A O 1
ATOM 1442 N N . SER A 1 187 ? 17.563 -10.963 -11.076 1.00 88.38 187 SER A N 1
ATOM 1443 C CA . SER A 1 187 ? 16.585 -11.243 -10.022 1.00 88.38 187 SER A CA 1
ATOM 1444 C C . SER A 1 187 ? 15.513 -10.158 -9.863 1.00 88.38 187 SER A C 1
ATOM 1446 O O . SER A 1 187 ? 14.513 -10.394 -9.177 1.00 88.38 187 SER A O 1
ATOM 1448 N N . TRP A 1 188 ? 15.684 -8.981 -10.478 1.00 88.56 188 TRP A N 1
ATOM 1449 C CA . TRP A 1 188 ? 14.774 -7.844 -10.299 1.00 88.56 188 TRP A CA 1
ATOM 1450 C C . TRP A 1 188 ? 13.294 -8.150 -10.619 1.00 88.56 188 TRP A C 1
ATOM 1452 O O . TRP A 1 188 ? 12.441 -7.686 -9.856 1.00 88.56 188 TRP A O 1
ATOM 1462 N N . PRO A 1 189 ? 12.929 -8.952 -11.649 1.00 88.50 189 PRO A N 1
ATOM 1463 C CA . PRO A 1 189 ? 11.525 -9.247 -11.949 1.00 88.50 189 PRO A CA 1
ATOM 1464 C C . PRO A 1 189 ? 10.858 -10.047 -10.827 1.00 88.50 189 PRO A C 1
ATOM 1466 O O . PRO A 1 189 ? 9.724 -9.770 -10.429 1.00 88.50 189 PRO A O 1
ATOM 1469 N N . THR A 1 190 ? 11.584 -11.023 -10.279 1.00 89.50 190 THR A N 1
ATOM 1470 C CA . THR A 1 190 ? 11.125 -11.866 -9.170 1.00 89.50 190 THR A CA 1
ATOM 1471 C C . THR A 1 190 ? 10.948 -11.041 -7.900 1.00 89.50 190 THR A C 1
ATOM 1473 O O . THR A 1 190 ? 9.930 -11.164 -7.220 1.00 89.50 190 THR A O 1
ATOM 1476 N N . LEU A 1 191 ? 11.903 -10.154 -7.606 1.00 90.00 191 LEU A N 1
ATOM 1477 C CA . LEU A 1 191 ? 11.848 -9.252 -6.454 1.00 90.00 191 LEU A CA 1
ATOM 1478 C C . LEU A 1 191 ? 10.686 -8.252 -6.557 1.00 90.00 191 LEU A C 1
ATOM 1480 O O . LEU A 1 191 ? 9.987 -8.014 -5.568 1.00 90.00 191 LEU A O 1
ATOM 1484 N N . LEU A 1 192 ? 10.406 -7.738 -7.759 1.00 86.94 192 LEU A N 1
ATOM 1485 C CA . LEU A 1 192 ? 9.261 -6.863 -8.004 1.00 86.94 192 LEU A CA 1
ATOM 1486 C C . LEU A 1 192 ? 7.938 -7.583 -7.724 1.00 86.94 192 LEU A C 1
ATOM 1488 O O . LEU A 1 192 ? 7.107 -7.067 -6.977 1.00 86.94 192 LEU A O 1
ATOM 1492 N N . ARG A 1 193 ? 7.753 -8.800 -8.251 1.00 87.56 193 ARG A N 1
ATOM 1493 C CA . ARG A 1 193 ? 6.549 -9.605 -7.978 1.00 87.56 193 ARG A CA 1
ATOM 1494 C C . ARG A 1 193 ? 6.406 -9.933 -6.493 1.00 87.56 193 ARG A C 1
ATOM 1496 O O . ARG A 1 193 ? 5.314 -9.804 -5.944 1.00 87.56 193 ARG A O 1
ATOM 1503 N N . LEU A 1 194 ? 7.504 -10.298 -5.831 1.00 88.44 194 LEU A N 1
ATOM 1504 C CA . LEU A 1 194 ? 7.515 -10.561 -4.394 1.00 88.44 194 LEU A CA 1
ATOM 1505 C C . LEU A 1 194 ? 7.090 -9.322 -3.592 1.00 88.44 194 LEU A C 1
ATOM 1507 O O . LEU A 1 194 ? 6.274 -9.434 -2.681 1.00 88.44 194 LEU A O 1
ATOM 1511 N N . THR A 1 195 ? 7.573 -8.136 -3.971 1.00 86.06 195 THR A N 1
ATOM 1512 C CA . THR A 1 195 ? 7.177 -6.860 -3.357 1.00 86.06 195 THR A CA 1
ATOM 1513 C C . THR A 1 195 ? 5.663 -6.644 -3.453 1.00 86.06 195 THR A C 1
ATOM 1515 O O . THR A 1 195 ? 5.020 -6.340 -2.447 1.00 86.06 195 THR A O 1
ATOM 1518 N N . VAL A 1 196 ? 5.069 -6.862 -4.633 1.00 83.62 196 VAL A N 1
ATOM 1519 C CA . VAL A 1 196 ? 3.612 -6.734 -4.839 1.00 83.62 196 VAL A CA 1
ATOM 1520 C C . VAL A 1 196 ? 2.826 -7.730 -3.985 1.00 83.62 196 VAL A C 1
ATOM 1522 O O . VAL A 1 196 ? 1.825 -7.354 -3.366 1.00 83.62 196 VAL A O 1
ATOM 1525 N N . ILE A 1 197 ? 3.291 -8.979 -3.892 1.00 86.62 197 ILE A N 1
ATOM 1526 C CA . ILE A 1 197 ? 2.666 -10.010 -3.053 1.00 86.62 197 ILE A CA 1
ATOM 1527 C C . ILE A 1 197 ? 2.681 -9.585 -1.582 1.00 86.62 197 ILE A C 1
ATOM 1529 O O . ILE A 1 197 ? 1.639 -9.617 -0.930 1.00 86.62 197 ILE A O 1
ATOM 1533 N N . ILE A 1 198 ? 3.825 -9.142 -1.055 1.00 85.06 198 ILE A N 1
ATOM 1534 C CA . ILE A 1 198 ? 3.946 -8.772 0.363 1.00 85.06 198 ILE A CA 1
ATOM 1535 C C . ILE A 1 198 ? 3.069 -7.557 0.684 1.00 85.06 198 ILE A C 1
ATOM 1537 O O . ILE A 1 198 ? 2.348 -7.584 1.684 1.00 85.06 198 ILE A O 1
ATOM 1541 N N . PHE A 1 199 ? 3.052 -6.529 -0.175 1.00 78.50 199 PHE A N 1
ATOM 1542 C CA . PHE A 1 199 ? 2.138 -5.396 0.003 1.00 78.50 199 PHE A CA 1
ATOM 1543 C C . PHE A 1 199 ? 0.678 -5.847 -0.009 1.00 78.50 199 PHE A C 1
ATOM 1545 O O . PHE A 1 199 ? -0.089 -5.461 0.868 1.00 78.50 199 PHE A O 1
ATOM 1552 N N . THR A 1 200 ? 0.295 -6.728 -0.930 1.00 79.88 200 THR A N 1
ATOM 1553 C CA . THR A 1 200 ? -1.066 -7.279 -0.964 1.00 79.88 200 THR A CA 1
ATOM 1554 C C . THR A 1 200 ? -1.428 -7.966 0.344 1.00 79.88 200 THR A C 1
ATOM 1556 O O . THR A 1 200 ? -2.493 -7.703 0.901 1.00 79.88 200 THR A O 1
ATOM 1559 N N . VAL A 1 201 ? -0.548 -8.833 0.849 1.00 82.56 201 VAL A N 1
ATOM 1560 C CA . VAL A 1 201 ? -0.767 -9.540 2.113 1.00 82.56 201 VAL A CA 1
ATOM 1561 C C . VAL A 1 201 ? -0.928 -8.534 3.255 1.00 82.56 201 VAL A C 1
ATOM 1563 O O . VAL A 1 201 ? -1.877 -8.650 4.029 1.00 82.56 201 VAL A O 1
ATOM 1566 N N . ALA A 1 202 ? -0.098 -7.488 3.317 1.00 79.00 202 ALA A N 1
ATOM 1567 C CA . ALA A 1 202 ? -0.242 -6.422 4.309 1.00 79.00 202 ALA A CA 1
ATOM 1568 C C . ALA A 1 202 ? -1.618 -5.727 4.228 1.00 79.00 202 ALA A C 1
ATOM 1570 O O . ALA A 1 202 ? -2.285 -5.543 5.248 1.00 79.00 202 ALA A O 1
ATOM 1571 N N . PHE A 1 203 ? -2.102 -5.416 3.021 1.00 74.56 203 PHE A N 1
ATOM 1572 C CA . PHE A 1 203 ? -3.436 -4.841 2.816 1.00 74.56 203 PHE A CA 1
ATOM 1573 C C . PHE A 1 203 ? -4.583 -5.807 3.160 1.00 74.56 203 PHE A C 1
ATOM 1575 O O . PHE A 1 203 ? -5.612 -5.367 3.683 1.00 74.56 203 PHE A O 1
ATOM 1582 N N . LEU A 1 204 ? -4.420 -7.114 2.931 1.00 76.38 204 LEU A N 1
ATOM 1583 C CA . LEU A 1 204 ? -5.382 -8.131 3.373 1.00 76.38 204 LEU A CA 1
ATOM 1584 C C . LEU A 1 204 ? -5.486 -8.169 4.902 1.00 76.38 204 LEU A C 1
ATOM 1586 O O . LEU A 1 204 ? -6.599 -8.208 5.426 1.00 76.38 204 LEU A O 1
ATOM 1590 N N . PHE A 1 205 ? -4.365 -8.078 5.622 1.00 72.69 205 PHE A N 1
ATOM 1591 C CA . PHE A 1 205 ? -4.375 -7.977 7.085 1.00 72.69 205 PHE A CA 1
ATOM 1592 C C . PHE A 1 205 ? -5.004 -6.668 7.578 1.00 72.69 205 PHE A C 1
ATOM 1594 O O . PHE A 1 205 ? -5.755 -6.683 8.554 1.00 72.69 205 PHE A O 1
ATOM 1601 N N . CYS A 1 206 ? -4.800 -5.550 6.874 1.00 69.88 206 CYS A N 1
ATOM 1602 C CA . CYS A 1 206 ? -5.526 -4.310 7.161 1.00 69.88 206 CYS A CA 1
ATOM 1603 C C . CYS A 1 206 ? -7.047 -4.500 7.016 1.00 69.88 206 CYS A C 1
ATOM 1605 O O . CYS A 1 206 ? -7.810 -4.076 7.886 1.00 69.88 206 CYS A O 1
ATOM 1607 N N . ARG A 1 207 ? -7.505 -5.189 5.960 1.00 70.69 207 ARG A N 1
ATOM 1608 C CA . ARG A 1 207 ? -8.925 -5.534 5.767 1.00 70.69 207 ARG A CA 1
ATOM 1609 C C . ARG A 1 207 ? -9.439 -6.495 6.839 1.00 70.69 207 ARG A C 1
ATOM 1611 O O . ARG A 1 207 ? -10.566 -6.328 7.299 1.00 70.69 207 ARG A O 1
ATOM 1618 N N . TYR A 1 208 ? -8.634 -7.468 7.255 1.00 66.44 208 TYR A N 1
ATOM 1619 C CA . TYR A 1 208 ? -8.969 -8.351 8.369 1.00 66.44 208 TYR A CA 1
ATOM 1620 C C . TYR A 1 208 ? -9.164 -7.560 9.669 1.00 66.44 208 TYR A C 1
ATOM 1622 O O . TYR A 1 208 ? -10.144 -7.786 10.368 1.00 66.44 208 TYR A O 1
ATOM 1630 N N . GLY A 1 209 ? -8.332 -6.548 9.940 1.00 61.44 209 GLY A N 1
ATOM 1631 C CA . GLY A 1 209 ? -8.548 -5.618 11.055 1.00 61.44 209 GLY A CA 1
ATOM 1632 C C . GLY A 1 209 ? -9.898 -4.888 10.980 1.00 61.44 209 GLY A C 1
ATOM 1633 O O . GLY A 1 209 ? -10.603 -4.782 11.983 1.00 61.44 209 GLY A O 1
ATOM 1634 N N . VAL A 1 210 ? -10.315 -4.452 9.784 1.00 65.75 210 VAL A N 1
ATOM 1635 C CA . VAL A 1 210 ? -11.654 -3.865 9.561 1.00 65.75 210 VAL A CA 1
ATOM 1636 C C . VAL A 1 210 ? -12.771 -4.894 9.793 1.00 65.75 210 VAL A C 1
ATOM 1638 O O . VAL A 1 210 ? -13.822 -4.553 10.337 1.00 65.75 210 VAL A O 1
ATOM 1641 N N . TYR A 1 211 ? -12.558 -6.156 9.413 1.00 64.38 211 TYR A N 1
ATOM 1642 C CA . TYR A 1 211 ? -13.512 -7.236 9.667 1.00 64.38 211 TYR A CA 1
ATOM 1643 C C . TYR A 1 211 ? -13.647 -7.543 11.162 1.00 64.38 211 TYR A C 1
ATOM 1645 O O . TYR A 1 211 ? -14.769 -7.570 11.659 1.00 64.38 211 TYR A O 1
ATOM 1653 N N . CYS A 1 212 ? -12.533 -7.686 11.888 1.00 61.78 212 CYS A N 1
ATOM 1654 C CA . CYS A 1 212 ? -12.521 -7.871 13.341 1.00 61.78 212 CYS A CA 1
ATOM 1655 C C . CYS A 1 212 ? -13.307 -6.759 14.045 1.00 61.78 212 CYS A C 1
ATOM 1657 O O . CYS A 1 212 ? -14.205 -7.043 14.841 1.00 61.78 212 CYS A O 1
ATOM 1659 N N . TYR A 1 213 ? -13.067 -5.508 13.635 1.00 59.94 213 TYR A N 1
ATOM 1660 C CA . TYR A 1 213 ? -13.821 -4.343 14.093 1.00 59.94 213 TYR A CA 1
ATOM 1661 C C . TYR A 1 213 ? -15.342 -4.471 13.855 1.00 59.94 213 TYR A C 1
ATOM 1663 O O . TYR A 1 213 ? -16.150 -4.067 14.690 1.00 59.94 213 TYR A O 1
ATOM 1671 N N . LYS A 1 214 ? -15.769 -5.070 12.736 1.00 59.03 214 LYS A N 1
ATOM 1672 C CA . LYS A 1 214 ? -17.188 -5.319 12.428 1.00 59.03 214 LYS A CA 1
ATOM 1673 C C . LYS A 1 214 ? -17.774 -6.488 13.222 1.00 59.03 214 LYS A C 1
ATOM 1675 O O . LYS A 1 214 ? -18.916 -6.391 13.657 1.00 59.03 214 LYS A O 1
ATOM 1680 N N . THR A 1 215 ? -17.033 -7.574 13.428 1.00 51.53 215 THR A N 1
ATOM 1681 C CA . THR A 1 215 ? -17.519 -8.730 14.201 1.00 51.53 215 THR A CA 1
ATOM 1682 C C . THR A 1 215 ? -17.723 -8.413 15.678 1.00 51.53 215 THR A C 1
ATOM 1684 O O . THR A 1 215 ? -18.683 -8.908 16.263 1.00 51.53 215 THR A O 1
ATOM 1687 N N . GLN A 1 216 ? -16.923 -7.516 16.267 1.00 49.34 216 GLN A N 1
ATOM 1688 C CA . GLN A 1 216 ? -17.210 -6.997 17.610 1.00 49.34 216 GLN A CA 1
ATOM 1689 C C . GLN A 1 216 ? -18.606 -6.358 17.692 1.00 49.34 216 GLN A C 1
ATOM 1691 O O . GLN A 1 216 ? -19.321 -6.537 18.674 1.00 49.34 216 GLN A O 1
ATOM 1696 N N . LYS A 1 217 ? -19.042 -5.682 16.622 1.00 45.06 217 LYS A N 1
ATOM 1697 C CA . LYS A 1 217 ? -20.375 -5.074 16.527 1.00 45.06 217 LYS A CA 1
ATOM 1698 C C . LYS A 1 217 ? -21.507 -6.103 16.386 1.00 45.06 217 LYS A C 1
ATOM 1700 O O . LYS A 1 217 ? -22.637 -5.792 16.749 1.00 45.06 217 LYS A O 1
ATOM 1705 N N . SER A 1 218 ? -21.249 -7.289 15.824 1.00 36.44 218 SER A N 1
ATOM 1706 C CA . SER A 1 218 ? -22.289 -8.293 15.541 1.00 36.44 218 SER A CA 1
ATOM 1707 C C . SER A 1 218 ? -22.449 -9.367 16.618 1.00 36.44 218 SER A C 1
ATOM 1709 O O . SER A 1 218 ? -23.496 -10.000 16.660 1.00 36.44 218 SER A O 1
ATOM 1711 N N . ILE A 1 219 ? -21.441 -9.592 17.468 1.00 34.38 219 ILE A N 1
ATOM 1712 C CA . ILE A 1 219 ? -21.440 -10.684 18.465 1.00 34.38 219 ILE A CA 1
ATOM 1713 C C . ILE A 1 219 ? -22.107 -10.271 19.798 1.00 34.38 219 ILE A C 1
ATOM 1715 O O . ILE A 1 219 ? -22.192 -11.068 20.723 1.00 34.38 219 ILE A O 1
ATOM 1719 N N . GLY A 1 220 ? -22.670 -9.063 19.906 1.00 31.81 220 GLY A N 1
ATOM 1720 C CA . GLY A 1 220 ? -23.528 -8.722 21.049 1.00 31.81 220 GLY A CA 1
ATOM 1721 C C . GLY A 1 220 ? -22.790 -8.618 22.387 1.00 31.81 220 GLY A C 1
ATOM 1722 O O . GLY A 1 220 ? -23.385 -8.857 23.431 1.00 31.81 220 GLY A O 1
ATOM 1723 N N . ALA A 1 221 ? -21.512 -8.222 22.389 1.00 36.09 221 ALA A N 1
ATOM 1724 C CA . ALA A 1 221 ? -20.982 -7.552 23.571 1.00 36.09 221 ALA A CA 1
ATOM 1725 C C . ALA A 1 221 ? -21.768 -6.238 23.704 1.00 36.09 221 ALA A C 1
ATOM 1727 O O . ALA A 1 221 ? -21.671 -5.403 22.808 1.00 36.09 221 ALA A O 1
ATOM 1728 N N . ASP A 1 222 ? -22.591 -6.106 24.748 1.00 33.56 222 ASP A N 1
ATOM 1729 C CA . ASP A 1 222 ? -23.541 -5.017 25.040 1.00 33.56 222 ASP A CA 1
ATOM 1730 C C . ASP A 1 222 ? -22.931 -3.596 25.044 1.00 33.56 222 ASP A C 1
ATOM 1732 O O . ASP A 1 222 ? -22.908 -2.870 26.038 1.00 33.56 222 ASP A O 1
ATOM 1736 N N . PHE A 1 223 ? -22.489 -3.131 23.885 1.00 38.34 223 PHE A N 1
ATOM 1737 C CA . PHE A 1 223 ? -22.152 -1.750 23.614 1.00 38.34 223 PHE A CA 1
ATOM 1738 C C . PHE A 1 223 ? -22.938 -1.322 22.385 1.00 38.34 223 PHE A C 1
ATOM 1740 O O . PHE A 1 223 ? -22.506 -1.472 21.250 1.00 38.34 223 PHE A O 1
ATOM 1747 N N . VAL A 1 224 ? -24.148 -0.836 22.679 1.00 40.47 224 VAL A N 1
ATOM 1748 C CA . VAL A 1 224 ? -24.926 0.184 21.963 1.00 40.47 224 VAL A CA 1
ATOM 1749 C C . VAL A 1 224 ? -24.508 0.378 20.509 1.00 40.47 224 VAL A C 1
ATOM 1751 O O . VAL A 1 224 ? -23.445 0.936 20.236 1.00 40.47 224 VAL A O 1
ATOM 1754 N N . VAL A 1 225 ? -25.407 -0.023 19.602 1.00 40.25 225 VAL A N 1
ATOM 1755 C CA . VAL A 1 225 ? -25.481 0.416 18.198 1.00 40.25 225 VAL A CA 1
ATOM 1756 C C . VAL A 1 225 ? -24.750 1.754 18.036 1.00 40.25 225 VAL A C 1
ATOM 1758 O O . VAL A 1 225 ? -25.140 2.701 18.719 1.00 40.25 225 VAL A O 1
ATOM 1761 N N . PRO A 1 226 ? -23.697 1.861 17.197 1.00 40.12 226 PRO A N 1
ATOM 1762 C CA . PRO A 1 226 ? -22.944 3.103 17.084 1.00 40.12 226 PRO A CA 1
ATOM 1763 C C . PRO A 1 226 ? -23.950 4.210 16.767 1.00 40.12 226 PRO A C 1
ATOM 1765 O O . PRO A 1 226 ? -24.653 4.072 15.757 1.00 40.12 226 PRO A O 1
ATOM 1768 N N . PRO A 1 227 ? -24.094 5.228 17.639 1.00 41.25 227 PRO A N 1
ATOM 1769 C CA . PRO A 1 227 ? -25.133 6.229 17.480 1.00 41.25 227 PRO A CA 1
ATOM 1770 C C . PRO A 1 227 ? -24.973 6.863 16.102 1.00 41.25 227 PRO A C 1
ATOM 1772 O O . PRO A 1 227 ? -23.847 7.115 15.658 1.00 41.25 227 PRO A O 1
ATOM 1775 N N . GLU A 1 228 ? -26.087 7.059 15.392 1.00 40.53 228 GLU A N 1
ATOM 1776 C CA . GLU A 1 228 ? -26.061 7.653 14.049 1.00 40.53 228 GLU A CA 1
ATOM 1777 C C . GLU A 1 228 ? -25.354 9.016 14.071 1.00 40.53 228 GLU A C 1
ATOM 1779 O O . GLU A 1 228 ? -24.608 9.352 13.148 1.00 40.53 228 GLU A O 1
ATOM 1784 N N . GLU A 1 229 ? -25.456 9.708 15.206 1.00 34.28 229 GLU A N 1
ATOM 1785 C CA . GLU A 1 229 ? -24.709 10.901 15.558 1.00 34.28 229 GLU A CA 1
ATOM 1786 C C . GLU A 1 229 ? -24.250 10.792 17.018 1.00 34.28 229 GLU A C 1
ATOM 1788 O O . GLU A 1 229 ? -25.051 10.819 17.950 1.00 34.28 229 GLU A O 1
ATOM 1793 N N . GLN A 1 230 ? -22.944 10.646 17.248 1.00 38.53 230 GLN A N 1
ATOM 1794 C CA . GLN A 1 230 ? -22.379 10.935 18.564 1.00 38.53 230 GLN A CA 1
ATOM 1795 C C . GLN A 1 230 ? -22.335 12.467 18.665 1.00 38.53 230 GLN A C 1
ATOM 1797 O O . GLN A 1 230 ? -21.468 13.100 18.057 1.00 38.53 230 GLN A O 1
ATOM 1802 N N . PHE A 1 231 ? -23.343 13.055 19.318 1.00 31.78 231 PHE A N 1
ATOM 1803 C CA . PHE A 1 231 ? -23.363 14.481 19.636 1.00 31.78 231 PHE A CA 1
ATOM 1804 C C . PHE A 1 231 ? -22.136 14.803 20.487 1.00 31.78 231 PHE A C 1
ATOM 1806 O O . PHE A 1 231 ? -21.889 14.177 21.519 1.00 31.78 231 PHE A O 1
ATOM 1813 N N . TRP A 1 232 ? -21.349 15.751 19.995 1.00 32.94 232 TRP A N 1
ATOM 1814 C CA . TRP A 1 232 ? -20.259 16.367 20.728 1.00 32.94 232 TRP A CA 1
ATOM 1815 C C . TRP A 1 232 ? -20.880 17.224 21.832 1.00 32.94 232 TRP A C 1
ATOM 1817 O O . TRP A 1 232 ? -21.721 18.071 21.532 1.00 32.94 232 TRP A O 1
ATOM 1827 N N . VAL A 1 233 ? -20.487 16.981 23.082 1.00 28.09 233 VAL A N 1
ATOM 1828 C CA . VAL A 1 233 ? -20.503 18.009 24.129 1.00 28.09 233 VAL A CA 1
ATOM 1829 C C . VAL A 1 233 ? -19.062 18.438 24.322 1.00 28.09 233 VAL A C 1
ATOM 1831 O O . VAL A 1 233 ? -18.211 17.521 24.428 1.00 28.09 233 VAL A O 1
#

Secondary structure (DSSP, 8-state):
---------TT-----PPPHHHHHHHHHHHHHHHHHHHSS-HHHHHHHHHTTPPPSS-GGGSSS-HHHHHHHHHHHHHHHHHHTT-THHHHHHHHHHHHHHHHHHHHHHHHHHHTTT-HHHHHHHHHHHHHHHHHHHHHHHHHHHHHHHHHT-HHHHHHHHHHHHHHHHHHHHHHHHHHHHHTT-TTHHHHHHHHHHHHHHHHHHHHHHHHHHHHHHHTT-S-----SS----

Radius of gyration: 20.51 Å; chains: 1; bounding box: 63×30×63 Å

pLDDT: mean 70.04, std 16.66, range [28.09, 92.5]